Protein AF-A0A812L7T6-F1 (afdb_monomer)

Mean predicted aligned error: 14.16 Å

Foldseek 3Di:
DDDDDDDDDDDDDDDDDPDPDPPDDDVPDDDDDPWFKWWKDAPAADDLPPPPDDDGPDTDIDTPVDDQQQAQDDFPCVPPPDVVVSQADLAVSNPPSHRPLQQADWDDDPNDIDGDCHPSHDPDDHPDDDDDGGHTAFKMKIKDKDFDDAQDKDKDKDQAAAQWKWKDKPRDTFDIDADGHIDITIGGGHRDRMIMIMMMHGRHCDCRRPNDD

pLDDT: mean 72.72, std 19.97, range [28.62, 98.0]

Nearest PDB structures (foldseek):
  6ncw-assembly1_A  TM=7.439E-01  e=4.935E-05  Eisenbergiella tayi
  6ncx-assembly1_A  TM=7.431E-01  e=5.845E-05  Eisenbergiella tayi
  6ncx-assembly1_D  TM=7.439E-01  e=8.677E-05  Eisenbergiella tayi
  6ncx-assembly1_C  TM=6.928E-01  e=1.288E-04  Eisenbergiella tayi
  4mad-assembly2_B  TM=7.340E-01  e=1.051E-02  Niallia circulans

Secondary structure (DSSP, 8-state):
------------S-PPPSS---S---TT-------EEEEEEEEES--TTSSSPPPPS--EEEEES--GGGSPPPP--TTSSSHHHHHT---GGGGGGS-GGGG-SEEEETTEEEE---TT------TT----S-S--SEEEEEEEEE--TT--EEEEES--SSEEEEEETTEEEEEEESSS-EEEEE---S-SEEEEEEEEE---STTTS---

InterPro domains:
  IPR008979 Galactose-binding-like domain superfamily [SSF49785] (20-211)

Solvent-accessible surface area (backbone atoms only — not comparable to full-atom values): 13440 Å² total; per-residue (Å²): 135,90,78,90,82,89,80,89,76,81,90,68,85,83,74,77,80,91,58,77,76,92,63,83,83,51,93,92,67,83,82,78,83,83,64,41,82,27,40,30,32,78,69,38,86,54,65,86,83,50,77,82,67,83,82,68,97,58,72,46,81,43,56,39,89,71,59,77,29,74,49,58,56,83,80,82,37,86,87,41,98,44,59,74,59,46,49,61,25,52,27,76,58,31,52,90,76,25,31,76,74,52,55,31,56,74,44,81,53,97,94,39,86,45,67,45,90,38,98,63,52,68,83,78,63,50,76,84,59,94,80,88,82,68,75,53,61,23,24,31,41,40,35,50,74,44,83,43,67,56,64,44,66,49,72,48,76,41,73,54,47,66,34,20,32,36,37,25,50,77,82,44,80,66,44,79,46,71,40,70,60,60,51,76,37,77,40,74,53,37,82,57,43,64,45,42,40,38,39,40,37,29,58,43,88,39,76,86,36,48,65,83,126

Radius of gyration: 21.66 Å; Cα contacts (8 Å, |Δi|>4): 339; chains: 1; bounding box: 58×39×77 Å

Organism: NCBI:txid1628268

Sequence (213 aa):
MEIWTLYFALWTASAWPTEPLHYPHYHGRQVFILNGSWAFAFLGQQDPAAWPLPEPDAWELVEVPDAFDLRPNDPNCDCWPAREQCERCCDRSLGHRGDPECWGDRRYLDGVWIYEQGQHWQGFEACCRPDPLRLRRGTALYQTEVEAAPNTAAILHFAACTNRCLVRVDGELLADHAGLSPFEVEVLPSVEGRRRILVIADNSFNMTTHPAT

Structure (mmCIF, N/CA/C/O backbone):
data_AF-A0A812L7T6-F1
#
_entry.id   AF-A0A812L7T6-F1
#
loop_
_atom_site.group_PDB
_atom_site.id
_atom_site.type_symbol
_atom_site.label_atom_id
_atom_site.label_alt_id
_atom_site.label_comp_id
_atom_site.label_asym_id
_atom_site.label_entity_id
_atom_site.label_seq_id
_atom_site.pdbx_PDB_ins_code
_atom_site.Cartn_x
_atom_site.Cartn_y
_atom_site.Cartn_z
_atom_site.occupancy
_atom_site.B_iso_or_equiv
_atom_site.auth_seq_id
_atom_site.auth_comp_id
_atom_site.auth_asym_id
_atom_site.auth_atom_id
_atom_site.pdbx_PDB_model_num
ATOM 1 N N . MET A 1 1 ? 12.962 4.054 47.110 1.00 34.44 1 MET A N 1
ATOM 2 C CA . MET A 1 1 ? 14.235 3.323 46.968 1.00 34.44 1 MET A CA 1
ATOM 3 C C . MET A 1 1 ? 14.671 3.549 45.538 1.00 34.44 1 MET A C 1
ATOM 5 O O . MET A 1 1 ? 14.103 2.952 44.636 1.00 34.44 1 MET A O 1
ATOM 9 N N . GLU A 1 2 ? 15.514 4.558 45.342 1.00 37.56 2 GLU A N 1
ATOM 10 C CA . GLU A 1 2 ? 16.019 4.928 44.023 1.00 37.56 2 GLU A CA 1
ATOM 11 C C . GLU A 1 2 ? 17.020 3.882 43.556 1.00 37.56 2 GLU A C 1
ATOM 13 O O . GLU A 1 2 ? 17.948 3.529 44.284 1.00 37.56 2 GLU A O 1
ATOM 18 N N . ILE A 1 3 ? 16.819 3.403 42.337 1.00 30.78 3 ILE A N 1
ATOM 19 C CA . ILE A 1 3 ? 17.806 2.632 41.601 1.00 30.78 3 ILE A CA 1
ATOM 20 C C . ILE A 1 3 ? 17.947 3.350 40.266 1.00 30.78 3 ILE A C 1
ATOM 22 O O . ILE A 1 3 ? 17.047 3.332 39.431 1.00 30.78 3 ILE A O 1
ATOM 26 N N . TRP A 1 4 ? 19.070 4.043 40.115 1.00 28.62 4 TRP A N 1
ATOM 27 C CA . TRP A 1 4 ? 19.510 4.598 38.848 1.00 28.62 4 TRP A CA 1
ATOM 28 C C . TRP A 1 4 ? 20.182 3.481 38.067 1.00 28.62 4 TRP A C 1
ATOM 30 O O . TRP A 1 4 ? 21.100 2.826 38.566 1.00 28.62 4 TRP A O 1
ATOM 40 N N . THR A 1 5 ? 19.739 3.239 36.840 1.00 30.75 5 THR A N 1
ATOM 41 C CA . THR A 1 5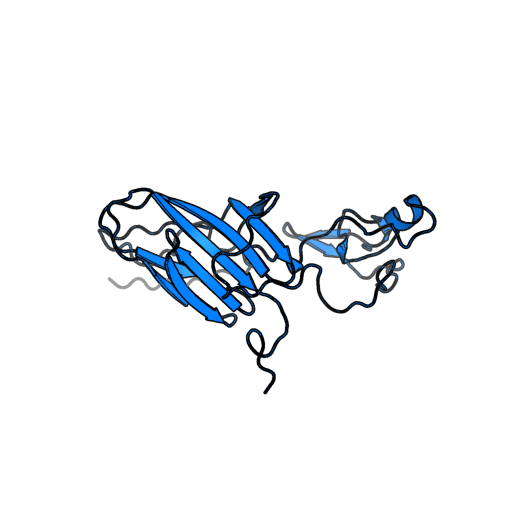 ? 20.462 2.357 35.927 1.00 30.75 5 THR A CA 1
ATOM 42 C C . THR A 1 5 ? 20.346 2.913 34.513 1.00 30.75 5 THR A C 1
ATOM 44 O O . THR A 1 5 ? 19.291 2.874 33.890 1.00 30.75 5 THR A O 1
ATOM 47 N N . LEU A 1 6 ? 21.456 3.491 34.051 1.00 34.97 6 LEU A N 1
ATOM 48 C CA . LEU A 1 6 ? 21.722 3.908 32.678 1.00 34.97 6 LEU A CA 1
ATOM 49 C C . LEU A 1 6 ? 22.288 2.712 31.916 1.00 34.97 6 LEU A C 1
ATOM 51 O O . LEU A 1 6 ? 23.311 2.186 32.344 1.00 34.97 6 LEU A O 1
ATOM 55 N N . TYR A 1 7 ? 21.719 2.368 30.761 1.00 32.72 7 TYR A N 1
ATOM 56 C CA . TYR A 1 7 ? 22.460 1.633 29.737 1.00 32.72 7 TYR A CA 1
ATOM 57 C C . TYR A 1 7 ? 22.122 2.131 28.334 1.00 32.72 7 TYR A C 1
ATOM 59 O O . TYR A 1 7 ? 20.964 2.224 27.935 1.00 32.72 7 TYR A O 1
ATOM 67 N N . PHE A 1 8 ? 23.194 2.448 27.609 1.00 42.50 8 PHE A N 1
ATOM 68 C CA . PHE A 1 8 ? 23.236 2.650 26.170 1.00 42.50 8 PHE A CA 1
ATOM 69 C C . PHE A 1 8 ? 23.191 1.279 25.494 1.00 42.50 8 PHE A C 1
ATOM 71 O O . PHE A 1 8 ? 24.034 0.430 25.784 1.00 42.50 8 PHE A O 1
ATOM 78 N N . ALA A 1 9 ? 22.255 1.079 24.569 1.00 35.12 9 ALA A N 1
ATOM 79 C CA . ALA A 1 9 ? 22.326 -0.003 23.599 1.00 35.12 9 ALA A CA 1
ATOM 80 C C . ALA A 1 9 ? 22.557 0.607 22.218 1.00 35.12 9 ALA A C 1
ATOM 82 O O . ALA A 1 9 ? 21.839 1.500 21.768 1.00 35.12 9 ALA A O 1
ATOM 83 N N . LEU A 1 10 ? 23.651 0.152 21.618 1.00 35.38 10 LEU A N 1
ATOM 84 C CA . LEU A 1 10 ? 24.194 0.573 20.342 1.00 35.38 10 LEU A CA 1
ATOM 85 C C . LEU A 1 10 ? 23.170 0.395 19.222 1.00 35.38 10 LEU A C 1
ATOM 87 O O . LEU A 1 10 ? 22.557 -0.661 19.073 1.00 35.38 10 LEU A O 1
ATOM 91 N N . TRP A 1 11 ? 23.045 1.446 18.418 1.00 36.84 11 TRP A N 1
ATOM 92 C CA . TRP A 1 11 ? 22.361 1.441 17.137 1.00 36.84 11 TRP A CA 1
ATOM 93 C C . TRP A 1 11 ? 23.008 0.399 16.220 1.00 36.84 11 TRP A C 1
ATOM 95 O O . TRP A 1 11 ? 24.096 0.614 15.690 1.00 36.84 11 TRP A O 1
ATOM 105 N N . THR A 1 12 ? 22.328 -0.727 16.033 1.00 38.16 12 THR A N 1
ATOM 106 C CA . THR A 1 12 ? 22.498 -1.580 14.855 1.00 38.16 12 THR A CA 1
ATOM 107 C C . THR A 1 12 ? 21.270 -1.385 13.968 1.00 38.16 12 THR A C 1
ATOM 109 O O . THR A 1 12 ? 20.182 -1.076 14.453 1.00 38.16 12 THR A O 1
ATOM 112 N N . ALA A 1 13 ? 21.489 -1.412 12.657 1.00 39.25 13 ALA A N 1
ATOM 113 C CA . ALA A 1 13 ? 20.570 -0.916 11.643 1.00 39.25 13 ALA A CA 1
ATOM 114 C C . ALA A 1 13 ? 19.166 -1.554 11.708 1.00 39.25 13 ALA A C 1
ATOM 116 O O . ALA A 1 13 ? 19.016 -2.770 11.678 1.00 39.25 13 ALA A O 1
ATOM 117 N N . SER A 1 14 ? 18.162 -0.677 11.790 1.00 43.50 14 SER A N 1
ATOM 118 C CA . SER A 1 14 ? 16.714 -0.852 11.605 1.00 43.50 14 SER A CA 1
ATOM 119 C C . SER A 1 14 ? 16.179 -2.271 11.329 1.00 43.50 14 SER A C 1
ATOM 121 O O . SER A 1 14 ? 15.907 -2.630 10.182 1.00 43.50 14 SER A O 1
ATOM 123 N N . ALA A 1 15 ? 15.875 -3.023 12.385 1.00 46.91 15 ALA A N 1
ATOM 124 C CA . ALA A 1 15 ? 14.731 -3.928 12.355 1.00 46.91 15 ALA A CA 1
ATOM 125 C C . ALA A 1 15 ? 13.503 -3.111 12.784 1.00 46.91 15 ALA A C 1
ATOM 127 O O . ALA A 1 15 ? 13.484 -2.548 13.880 1.00 46.91 15 ALA A O 1
ATOM 128 N N . TRP A 1 16 ? 12.503 -2.975 11.912 1.00 46.69 16 TRP A N 1
ATOM 129 C CA . TRP A 1 16 ? 11.209 -2.419 12.316 1.00 46.69 16 TRP A CA 1
ATOM 130 C C . TRP A 1 16 ? 10.632 -3.267 13.463 1.00 46.69 16 TRP A C 1
ATOM 132 O O . TRP A 1 16 ? 10.859 -4.478 13.476 1.00 46.69 16 TRP A O 1
ATOM 142 N N . PRO A 1 17 ? 9.921 -2.674 14.438 1.00 53.31 17 PRO A N 1
ATOM 143 C CA . PRO A 1 17 ? 9.478 -3.407 15.618 1.00 53.31 17 PRO A CA 1
ATOM 144 C C . PRO A 1 17 ? 8.566 -4.577 15.224 1.00 53.31 17 PRO A C 1
ATOM 146 O O . PRO A 1 17 ? 7.510 -4.386 14.621 1.00 53.31 17 PRO A O 1
ATOM 149 N N . THR A 1 18 ? 8.993 -5.792 15.567 1.00 57.81 18 THR A N 1
ATOM 150 C CA . THR A 1 18 ? 8.204 -7.034 15.475 1.00 57.81 18 THR A CA 1
ATOM 151 C C . THR A 1 18 ? 7.482 -7.355 16.782 1.00 57.81 18 THR A C 1
ATOM 153 O O . THR A 1 18 ? 6.716 -8.311 16.848 1.00 57.81 18 THR A O 1
ATOM 156 N N . GLU A 1 19 ? 7.714 -6.551 17.820 1.00 55.38 19 GLU A N 1
ATOM 157 C CA . GLU A 1 19 ? 7.018 -6.593 19.103 1.00 55.38 19 GLU A CA 1
ATOM 158 C C . GLU A 1 19 ? 6.396 -5.217 19.398 1.00 55.38 19 GLU A C 1
ATOM 160 O O . GLU A 1 19 ? 6.930 -4.196 18.946 1.00 55.38 19 GLU A O 1
ATOM 165 N N . PRO A 1 20 ? 5.258 -5.150 20.115 1.00 57.00 20 PRO A N 1
ATOM 166 C CA . PRO A 1 20 ? 4.661 -3.876 20.494 1.00 57.00 20 PRO A CA 1
ATOM 167 C C . PRO A 1 20 ? 5.672 -3.029 21.277 1.00 57.00 20 PRO A C 1
ATOM 169 O O . PRO A 1 20 ? 6.451 -3.562 22.067 1.00 57.00 20 PRO A O 1
ATOM 172 N N . LEU A 1 21 ? 5.656 -1.704 21.091 1.00 54.53 21 LEU A N 1
ATOM 173 C CA . LEU A 1 21 ? 6.505 -0.793 21.866 1.00 54.53 21 LEU A CA 1
ATOM 174 C C . LEU A 1 21 ? 6.331 -1.065 23.373 1.00 54.53 21 LEU A C 1
ATOM 176 O O . LEU A 1 21 ? 5.207 -1.091 23.865 1.00 54.53 21 LEU A O 1
ATOM 180 N N . HIS A 1 22 ? 7.438 -1.209 24.110 1.00 52.31 22 HIS A N 1
ATOM 181 C CA . HIS A 1 22 ? 7.473 -1.567 25.543 1.00 52.31 22 HIS A CA 1
ATOM 182 C C . HIS A 1 22 ? 6.937 -0.458 26.496 1.00 52.31 22 HIS A C 1
ATOM 184 O O . HIS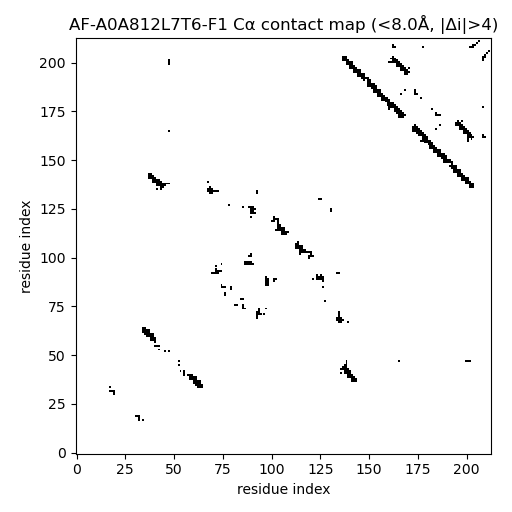 A 1 22 ? 7.250 -0.445 27.686 1.00 52.31 22 HIS A O 1
ATOM 190 N N . TYR A 1 23 ? 6.170 0.514 25.977 1.00 53.81 23 TYR A N 1
ATOM 191 C CA . TYR A 1 23 ? 5.520 1.595 26.737 1.00 53.81 23 TYR A CA 1
ATOM 192 C C . TYR A 1 23 ? 4.296 1.042 27.508 1.00 53.81 23 TYR A C 1
ATOM 194 O O . TYR A 1 23 ? 3.798 -0.028 27.163 1.00 53.81 23 TYR A O 1
ATOM 202 N N . PRO A 1 24 ? 3.821 1.697 28.589 1.00 48.41 24 PRO A N 1
ATOM 203 C CA . PRO A 1 24 ? 3.058 1.044 29.644 1.00 48.41 24 PRO A CA 1
ATOM 204 C C . PRO A 1 24 ? 1.807 0.354 29.101 1.00 48.41 24 PRO A C 1
ATOM 206 O O . PRO A 1 24 ? 0.957 0.970 28.458 1.00 48.41 24 PRO A O 1
ATOM 209 N N . HIS A 1 25 ? 1.687 -0.937 29.409 1.00 50.22 25 HIS A N 1
ATOM 210 C CA . HIS A 1 25 ? 0.475 -1.702 29.174 1.00 50.22 25 HIS A CA 1
ATOM 211 C C . HIS A 1 25 ? -0.661 -1.089 29.999 1.00 50.22 25 HIS A C 1
ATOM 213 O O . HIS A 1 25 ? -0.770 -1.302 31.206 1.00 50.22 25 HIS A O 1
ATOM 219 N N . TYR A 1 26 ? -1.513 -0.300 29.350 1.00 55.75 26 TYR A N 1
ATOM 220 C CA . TYR A 1 26 ? -2.761 0.149 29.948 1.00 55.75 26 TYR A CA 1
ATOM 221 C C . TYR A 1 26 ? -3.711 -1.046 30.001 1.00 55.75 26 TYR A C 1
ATOM 223 O O . TYR A 1 26 ? -4.036 -1.624 28.962 1.00 55.75 26 TYR A O 1
ATOM 231 N N . HIS A 1 27 ? -4.168 -1.422 31.196 1.00 52.69 27 HIS A N 1
ATOM 232 C CA . HIS A 1 27 ? -5.191 -2.455 31.343 1.00 52.69 27 HIS A CA 1
ATOM 233 C C . HIS A 1 27 ? -6.400 -2.118 30.450 1.00 52.69 27 HIS A C 1
ATOM 235 O O . HIS A 1 27 ? -7.051 -1.095 30.646 1.00 52.69 27 HIS A O 1
ATOM 241 N N . GLY A 1 28 ? -6.661 -2.962 29.444 1.00 64.94 28 GLY A N 1
ATOM 242 C CA . GLY A 1 28 ? -7.762 -2.800 28.486 1.00 64.94 28 GLY A CA 1
ATOM 243 C C . GLY A 1 28 ? -7.380 -2.279 27.095 1.00 64.94 28 GLY A C 1
ATOM 244 O O . GLY A 1 28 ? -8.243 -2.264 26.224 1.00 64.94 28 GLY A O 1
ATOM 245 N N . ARG A 1 29 ? -6.120 -1.893 26.843 1.00 69.31 29 ARG A N 1
ATOM 246 C CA . ARG A 1 29 ? -5.643 -1.575 25.484 1.00 69.31 29 ARG A CA 1
ATOM 247 C C . ARG A 1 29 ? -4.872 -2.753 24.902 1.00 69.31 29 ARG A C 1
ATOM 249 O O . ARG A 1 29 ? -3.933 -3.248 25.519 1.00 69.31 29 ARG A O 1
ATOM 256 N N . GLN A 1 30 ? -5.270 -3.181 23.711 1.00 76.44 30 GLN A N 1
ATOM 257 C CA . GLN A 1 30 ? -4.553 -4.178 22.924 1.00 76.44 30 GLN A CA 1
ATOM 258 C C . GLN A 1 30 ? -3.844 -3.472 21.773 1.00 76.44 30 GLN A C 1
ATOM 260 O O . GLN A 1 30 ? -4.425 -2.605 21.123 1.00 76.44 30 GLN A O 1
ATOM 265 N N . VAL A 1 31 ? -2.580 -3.824 21.555 1.00 82.44 31 VAL A N 1
ATOM 266 C CA . VAL A 1 31 ? -1.777 -3.324 20.439 1.00 82.44 31 VAL A CA 1
ATOM 267 C C . VAL A 1 31 ? -1.454 -4.514 19.557 1.00 82.44 31 VAL A C 1
ATOM 269 O O . VAL A 1 31 ? -0.867 -5.488 20.027 1.00 82.44 31 VAL A O 1
ATOM 272 N N . PHE A 1 32 ? -1.840 -4.423 18.290 1.00 85.19 32 PHE A N 1
ATOM 273 C CA . PHE A 1 32 ? -1.546 -5.426 17.277 1.00 85.19 32 PHE A CA 1
ATOM 274 C C . PHE A 1 32 ? -0.545 -4.845 16.291 1.00 85.19 32 PHE A C 1
ATOM 276 O O . PHE A 1 32 ? -0.711 -3.721 15.817 1.00 85.19 32 PHE A O 1
ATOM 283 N N . ILE A 1 33 ? 0.496 -5.612 15.985 1.00 89.44 33 ILE A N 1
ATOM 284 C CA . ILE A 1 33 ? 1.408 -5.264 14.902 1.00 89.44 33 ILE A CA 1
ATOM 285 C C . ILE A 1 33 ? 0.804 -5.796 13.619 1.00 89.44 33 ILE A C 1
ATOM 287 O O . ILE A 1 33 ? 0.564 -6.993 13.497 1.00 89.44 33 ILE A O 1
ATOM 291 N N . LEU A 1 34 ? 0.565 -4.888 12.678 1.00 93.31 34 LEU A N 1
ATOM 292 C CA . LEU A 1 34 ? 0.019 -5.227 11.369 1.00 93.31 34 LEU A CA 1
ATOM 293 C C . LEU A 1 34 ? 1.109 -5.385 10.302 1.00 93.31 34 LEU A C 1
ATOM 295 O O . LEU A 1 34 ? 0.781 -5.542 9.136 1.00 93.31 34 LEU A O 1
ATOM 299 N N . ASN A 1 35 ? 2.393 -5.349 10.673 1.00 91.50 35 ASN A N 1
ATOM 300 C CA . ASN A 1 35 ? 3.486 -5.724 9.772 1.00 91.50 35 ASN A CA 1
ATOM 301 C C . ASN A 1 35 ? 3.384 -7.212 9.400 1.00 91.50 35 ASN A C 1
ATOM 303 O O . ASN A 1 35 ? 2.862 -8.016 10.174 1.00 91.50 35 ASN A O 1
ATOM 307 N N . GLY A 1 36 ? 3.933 -7.574 8.245 1.00 90.06 36 GLY A N 1
ATOM 308 C CA . GLY A 1 36 ? 3.917 -8.936 7.717 1.00 90.06 36 GLY A CA 1
ATOM 309 C C . GLY A 1 36 ? 3.214 -9.017 6.367 1.00 90.06 36 GLY A C 1
ATOM 310 O O . GLY A 1 36 ? 3.198 -8.051 5.606 1.00 90.06 36 GLY A O 1
ATOM 311 N N . SER A 1 37 ? 2.611 -10.163 6.070 1.00 94.44 37 SER A N 1
ATOM 312 C CA . SER A 1 37 ? 2.071 -10.449 4.743 1.00 94.44 37 SER A CA 1
ATOM 313 C C . SER A 1 37 ? 0.767 -9.693 4.443 1.00 94.44 37 SER A C 1
ATOM 315 O O . SER A 1 37 ? -0.243 -9.874 5.122 1.00 94.44 37 SER A O 1
ATOM 317 N N . TRP A 1 38 ? 0.773 -8.864 3.398 1.00 97.44 38 TRP A N 1
ATOM 318 C CA . TRP A 1 38 ? -0.386 -8.134 2.871 1.00 97.44 38 TRP A CA 1
ATOM 319 C C . TRP A 1 38 ? -0.634 -8.517 1.415 1.00 97.44 38 TRP A C 1
ATOM 321 O O . TRP A 1 38 ? 0.300 -8.829 0.675 1.00 97.44 38 TRP A O 1
ATOM 331 N N . ALA A 1 39 ? -1.892 -8.455 0.985 1.00 97.38 39 ALA A N 1
ATOM 332 C CA . ALA A 1 39 ? -2.225 -8.523 -0.430 1.00 97.38 39 ALA A CA 1
ATOM 333 C C . ALA A 1 39 ? -1.869 -7.187 -1.092 1.00 97.38 39 ALA A C 1
ATOM 335 O O . ALA A 1 39 ? -2.175 -6.123 -0.560 1.00 97.38 39 ALA A O 1
ATOM 336 N N . PHE A 1 40 ? -1.242 -7.229 -2.258 1.00 95.06 40 PHE A N 1
ATOM 337 C CA . PHE A 1 40 ? -0.803 -6.056 -2.993 1.00 95.06 40 PHE A CA 1
ATOM 338 C C . PHE A 1 40 ? -1.200 -6.129 -4.463 1.00 95.06 40 PHE A C 1
ATOM 340 O O . PHE A 1 40 ? -1.172 -7.195 -5.074 1.00 95.06 40 PHE A O 1
ATOM 347 N N . ALA A 1 41 ? -1.497 -4.972 -5.045 1.00 93.56 41 ALA A N 1
ATOM 348 C CA . ALA A 1 41 ? -1.666 -4.814 -6.480 1.00 93.56 41 ALA A CA 1
ATOM 349 C C . ALA A 1 41 ? -1.129 -3.461 -6.951 1.00 93.56 41 ALA A C 1
ATOM 351 O O . ALA A 1 41 ? -1.316 -2.443 -6.290 1.00 93.56 41 ALA A O 1
ATOM 352 N N . PHE A 1 42 ? -0.498 -3.428 -8.124 1.00 91.12 42 PHE A N 1
ATOM 353 C CA . PHE A 1 42 ? -0.079 -2.181 -8.761 1.00 91.12 42 PHE A CA 1
ATOM 354 C C . PHE A 1 42 ? -1.026 -1.837 -9.909 1.00 91.12 42 PHE A C 1
ATOM 356 O O . PHE A 1 42 ? -1.143 -2.607 -10.858 1.00 91.12 42 PHE A O 1
ATOM 363 N N . LEU A 1 43 ? -1.671 -0.673 -9.835 1.00 89.38 43 LEU A N 1
ATOM 364 C CA . LEU A 1 43 ? -2.662 -0.229 -10.820 1.00 89.38 43 LEU A CA 1
ATOM 365 C C . LEU A 1 43 ? -2.080 0.694 -11.900 1.00 89.38 43 LEU A C 1
ATOM 367 O O . LEU A 1 43 ? -2.788 1.106 -12.823 1.00 89.38 43 LEU A O 1
ATOM 371 N N . GLY A 1 44 ? -0.801 1.058 -11.789 1.00 85.19 44 GLY A N 1
ATOM 372 C CA . GLY A 1 44 ? -0.193 2.034 -12.684 1.00 85.19 44 GLY A CA 1
ATOM 373 C C . GLY A 1 44 ? -0.761 3.434 -12.464 1.00 85.19 44 GLY A C 1
ATOM 374 O O . GLY A 1 44 ? -0.957 3.877 -11.336 1.00 85.19 44 GLY A O 1
ATOM 375 N N . GLN A 1 45 ? -0.993 4.161 -13.551 1.00 85.81 45 GLN A N 1
ATOM 376 C CA . GLN A 1 45 ? -1.459 5.546 -13.507 1.00 85.81 45 GLN A CA 1
ATOM 377 C C . GLN A 1 45 ? -2.973 5.596 -13.258 1.00 85.81 45 GLN A C 1
ATOM 379 O O . GLN A 1 45 ? -3.759 5.544 -14.199 1.00 85.81 45 GLN A O 1
ATOM 384 N N . GLN A 1 46 ? -3.367 5.690 -11.988 1.00 89.12 46 GLN A N 1
ATOM 385 C CA . GLN A 1 46 ? -4.751 5.910 -11.553 1.00 89.12 46 GLN A CA 1
ATOM 386 C C . GLN A 1 46 ? -4.798 7.085 -10.580 1.00 89.12 46 GLN A C 1
ATOM 388 O O . GLN A 1 46 ? -3.865 7.249 -9.796 1.00 89.12 46 GLN A O 1
ATOM 393 N N . ASP A 1 47 ? -5.885 7.855 -10.585 1.00 89.44 47 ASP A N 1
ATOM 394 C CA . ASP A 1 47 ? -6.143 8.840 -9.531 1.00 89.44 47 ASP A CA 1
ATOM 395 C C . ASP A 1 47 ? -6.587 8.107 -8.253 1.00 89.44 47 ASP A C 1
ATOM 397 O O . ASP A 1 47 ? -7.670 7.518 -8.252 1.00 89.44 47 ASP A O 1
ATOM 401 N N . PRO A 1 48 ? -5.808 8.135 -7.156 1.00 89.75 48 PRO A N 1
ATOM 402 C CA . PRO A 1 48 ? -6.168 7.437 -5.923 1.00 89.75 48 PRO A CA 1
ATOM 403 C C . PRO A 1 48 ? -7.465 7.965 -5.281 1.00 89.75 48 PRO A C 1
ATOM 405 O O . PRO A 1 48 ? -8.075 7.262 -4.474 1.00 89.75 48 PRO A O 1
ATOM 408 N N . ALA A 1 49 ? -7.908 9.180 -5.631 1.00 88.56 49 ALA A N 1
ATOM 409 C CA . ALA A 1 49 ? -9.167 9.752 -5.157 1.00 88.56 49 ALA A CA 1
ATOM 410 C C . ALA A 1 49 ? -10.392 9.294 -5.974 1.00 88.56 49 ALA A C 1
ATOM 412 O O . ALA A 1 49 ? -11.525 9.435 -5.502 1.00 88.56 49 ALA A O 1
ATOM 413 N N . ALA A 1 50 ? -10.193 8.721 -7.165 1.00 90.38 50 ALA A N 1
ATOM 414 C CA . ALA A 1 50 ? -11.268 8.209 -8.006 1.00 90.38 50 ALA A CA 1
ATOM 415 C C . ALA A 1 50 ? -11.777 6.867 -7.454 1.00 90.38 50 ALA A C 1
ATOM 417 O O . ALA A 1 50 ? -11.252 5.802 -7.764 1.00 90.38 50 ALA A O 1
ATOM 418 N N . TRP A 1 51 ? -12.796 6.922 -6.591 1.00 89.62 51 TRP A N 1
ATOM 419 C CA . TRP A 1 51 ? -13.407 5.737 -5.985 1.00 89.62 51 TRP A CA 1
ATOM 420 C C . TRP A 1 51 ? -14.743 5.369 -6.658 1.00 89.62 51 TRP A C 1
ATOM 422 O O . TRP A 1 51 ? -15.591 6.253 -6.815 1.00 89.62 51 TRP A O 1
ATOM 432 N N . PRO A 1 52 ? -14.992 4.084 -6.985 1.00 93.31 52 PRO A N 1
ATOM 433 C CA . PRO A 1 52 ? -14.103 2.933 -6.794 1.00 93.31 52 PRO A CA 1
ATOM 434 C C . PRO A 1 52 ? -12.927 2.922 -7.780 1.00 93.31 52 PRO A C 1
ATOM 436 O O . PRO A 1 52 ? -13.065 3.347 -8.925 1.00 93.31 52 PRO A O 1
ATOM 439 N N . LEU A 1 53 ? -11.786 2.400 -7.325 1.00 92.62 53 LEU A N 1
ATOM 440 C CA . LEU A 1 53 ? -10.649 2.116 -8.201 1.00 92.62 53 LEU A CA 1
ATOM 441 C C . LEU A 1 53 ? -10.915 0.845 -9.031 1.00 92.62 53 LEU A C 1
ATOM 443 O O . LEU A 1 53 ? -11.737 0.020 -8.623 1.00 92.62 53 LEU A O 1
ATOM 447 N N . PRO A 1 54 ? -10.231 0.663 -10.178 1.00 93.06 54 PRO A N 1
ATOM 448 C CA . PRO A 1 54 ? -10.292 -0.584 -10.935 1.00 93.06 54 PRO A CA 1
ATOM 449 C C . PRO A 1 54 ? -9.894 -1.791 -10.076 1.00 93.06 54 PRO A C 1
ATOM 451 O O . PRO A 1 54 ? -8.916 -1.723 -9.329 1.00 93.06 54 PRO A O 1
ATOM 454 N N . GLU A 1 55 ? -10.631 -2.897 -10.207 1.00 93.31 55 GLU A N 1
ATOM 455 C CA . GLU A 1 55 ? -10.272 -4.156 -9.547 1.00 93.31 55 GLU A CA 1
ATOM 456 C C . GLU A 1 55 ? -8.986 -4.715 -10.181 1.00 93.31 55 GLU A C 1
ATOM 458 O O . GLU A 1 55 ? -8.908 -4.793 -11.411 1.00 93.31 55 GLU A O 1
ATOM 463 N N . PRO A 1 56 ? -7.975 -5.101 -9.385 1.00 91.69 56 PRO A N 1
ATOM 464 C CA . PRO A 1 56 ? -6.778 -5.738 -9.914 1.00 91.69 56 PRO A CA 1
ATOM 465 C C . PRO A 1 56 ? -7.066 -7.084 -10.581 1.00 91.69 56 PRO A C 1
ATOM 467 O O . PRO A 1 56 ? -7.791 -7.913 -10.035 1.00 91.69 56 PRO A O 1
ATOM 470 N N . ASP A 1 57 ? -6.385 -7.361 -11.694 1.00 84.81 57 ASP A N 1
ATOM 471 C CA . ASP A 1 57 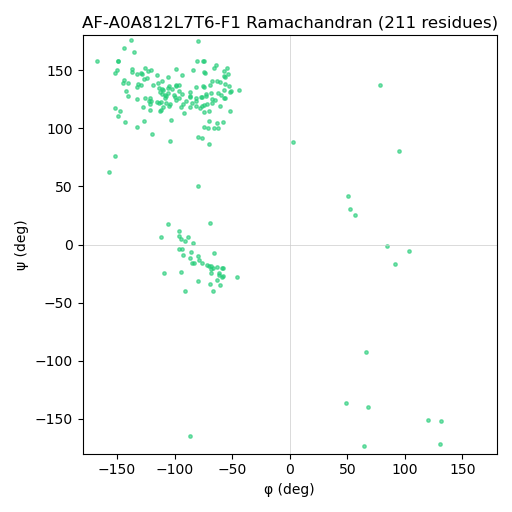? -6.416 -8.687 -12.330 1.00 84.81 57 ASP A CA 1
ATOM 472 C C . ASP A 1 57 ? -5.825 -9.780 -11.423 1.00 84.81 57 ASP A C 1
ATOM 474 O O . ASP A 1 57 ? -6.209 -10.949 -11.495 1.00 84.81 57 ASP A O 1
ATOM 478 N N . ALA A 1 58 ? -4.866 -9.404 -10.572 1.00 85.25 58 ALA A N 1
ATOM 479 C CA . ALA A 1 58 ? -4.223 -10.293 -9.620 1.00 85.25 58 ALA A CA 1
ATOM 480 C C . ALA A 1 58 ? -3.736 -9.532 -8.383 1.00 85.25 58 ALA A C 1
ATOM 482 O O . ALA A 1 58 ? -3.282 -8.389 -8.465 1.00 85.25 58 ALA A O 1
ATOM 483 N N . TRP A 1 59 ? -3.774 -10.229 -7.250 1.00 93.38 59 TRP A N 1
ATOM 484 C CA . TRP A 1 59 ? -3.178 -9.798 -5.993 1.00 93.38 59 TRP A CA 1
ATOM 485 C C . TRP A 1 59 ? -1.928 -10.641 -5.713 1.00 93.38 59 TRP A C 1
ATOM 487 O O . TRP A 1 59 ? -1.988 -11.871 -5.738 1.00 93.38 59 TRP A O 1
ATOM 497 N N . GLU A 1 60 ? -0.800 -9.990 -5.440 1.00 88.94 60 GLU A N 1
ATOM 498 C CA . GLU A 1 60 ? 0.432 -10.630 -4.966 1.00 88.94 60 GLU A CA 1
ATOM 499 C C . GLU A 1 60 ? 0.557 -10.502 -3.445 1.00 88.94 60 GLU A C 1
ATOM 501 O O . GLU A 1 60 ? 0.042 -9.560 -2.852 1.00 88.94 60 GLU A O 1
ATOM 506 N N . LEU A 1 61 ? 1.227 -11.453 -2.793 1.00 90.38 61 LEU A N 1
ATOM 507 C CA . LEU A 1 61 ? 1.488 -11.381 -1.356 1.00 90.38 61 LEU A CA 1
ATOM 508 C C . LEU A 1 61 ? 2.854 -10.738 -1.109 1.00 90.38 61 LEU A C 1
ATOM 510 O O . LEU A 1 61 ? 3.846 -11.151 -1.713 1.00 90.38 61 LEU A O 1
ATOM 514 N N . VAL A 1 62 ? 2.903 -9.729 -0.240 1.00 87.06 62 VAL A N 1
ATOM 515 C CA . VAL A 1 62 ? 4.100 -8.910 0.008 1.00 87.06 62 VAL A CA 1
ATOM 516 C C . VAL A 1 62 ? 4.287 -8.669 1.499 1.00 87.06 62 VAL A C 1
ATOM 518 O O . VAL A 1 62 ? 3.312 -8.621 2.240 1.00 87.06 62 VAL A O 1
ATOM 521 N N . GLU A 1 63 ? 5.527 -8.488 1.942 1.00 89.75 63 GLU A N 1
ATOM 522 C CA . GLU A 1 63 ? 5.840 -8.235 3.352 1.00 89.75 63 GLU A CA 1
ATOM 523 C C . GLU A 1 63 ? 5.886 -6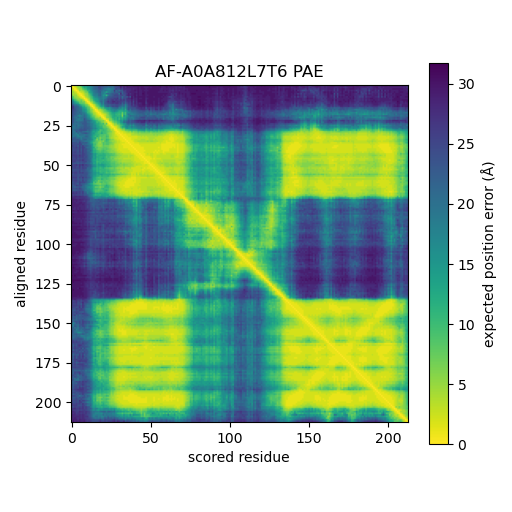.733 3.637 1.00 89.75 63 GLU A C 1
ATOM 525 O O . GLU A 1 63 ? 6.775 -6.044 3.155 1.00 89.75 63 GLU A O 1
ATOM 530 N N . VAL A 1 64 ? 4.950 -6.217 4.431 1.00 92.00 64 VAL A N 1
ATOM 531 C CA . VAL A 1 64 ? 4.925 -4.821 4.890 1.00 92.00 64 VAL A CA 1
ATOM 532 C C . VAL A 1 64 ? 5.776 -4.687 6.164 1.00 92.00 64 VAL A C 1
ATOM 534 O O . VAL A 1 64 ? 5.575 -5.464 7.102 1.00 92.00 64 VAL A O 1
ATOM 537 N N . PRO A 1 65 ? 6.697 -3.703 6.261 1.00 91.62 65 PRO A N 1
ATOM 538 C CA . PRO A 1 65 ? 6.875 -2.555 5.369 1.00 91.62 65 PRO A CA 1
ATOM 539 C C . PRO A 1 65 ? 7.536 -2.911 4.036 1.00 91.62 65 PRO A C 1
ATOM 541 O O . PRO A 1 65 ? 8.546 -3.604 3.988 1.00 91.62 65 PRO A O 1
ATOM 544 N N . ASP A 1 66 ? 6.992 -2.348 2.961 1.00 86.56 66 ASP A N 1
ATOM 545 C CA . ASP A 1 66 ? 7.440 -2.587 1.596 1.00 86.56 66 ASP A CA 1
ATOM 546 C C . ASP A 1 66 ? 7.499 -1.274 0.805 1.00 86.56 66 ASP A C 1
ATOM 548 O O . ASP A 1 66 ? 6.704 -0.360 1.026 1.00 86.56 66 ASP A O 1
ATOM 552 N N . ALA A 1 67 ? 8.441 -1.197 -0.134 1.00 86.25 67 ALA A N 1
ATOM 553 C CA . ALA A 1 67 ? 8.559 -0.097 -1.081 1.00 86.25 67 ALA A CA 1
ATOM 554 C C . ALA A 1 67 ? 8.428 -0.641 -2.510 1.00 86.25 67 ALA A C 1
ATOM 556 O O . ALA A 1 67 ? 9.402 -1.110 -3.108 1.00 86.25 67 ALA A O 1
ATOM 557 N N . PHE A 1 68 ? 7.211 -0.586 -3.059 1.00 84.12 68 PHE A N 1
ATOM 558 C CA . PHE A 1 68 ? 6.877 -1.230 -4.332 1.00 84.12 68 PHE A CA 1
ATOM 559 C C . PHE A 1 68 ? 7.667 -0.708 -5.539 1.00 84.12 68 PHE A C 1
ATOM 561 O O . PHE A 1 68 ? 7.832 -1.425 -6.525 1.00 84.12 68 PHE A O 1
ATOM 568 N N . ASP A 1 69 ? 8.171 0.523 -5.481 1.00 77.75 69 ASP A N 1
ATOM 569 C CA . ASP A 1 69 ? 9.004 1.109 -6.530 1.00 77.75 69 ASP A CA 1
ATOM 570 C C . ASP A 1 69 ? 10.455 0.623 -6.478 1.00 77.75 69 ASP A C 1
ATOM 572 O O . ASP A 1 69 ? 11.206 0.792 -7.438 1.00 77.75 69 ASP A O 1
ATOM 576 N N . LEU A 1 70 ? 10.862 -0.013 -5.381 1.00 73.88 70 LEU A N 1
ATOM 577 C CA . LEU A 1 70 ? 12.192 -0.605 -5.234 1.00 73.88 70 LEU A CA 1
ATOM 578 C C . LEU A 1 70 ? 12.229 -2.072 -5.630 1.00 73.88 70 LEU A C 1
ATOM 580 O O . LEU A 1 70 ? 13.316 -2.650 -5.691 1.00 73.88 70 LEU A O 1
ATOM 584 N N . ARG A 1 71 ? 11.066 -2.680 -5.874 1.00 70.38 71 ARG A N 1
ATOM 585 C CA . ARG A 1 71 ? 10.997 -4.091 -6.225 1.00 70.38 71 ARG A CA 1
ATOM 586 C C . ARG A 1 71 ? 11.587 -4.317 -7.617 1.00 70.38 71 ARG A C 1
ATOM 588 O O . ARG A 1 71 ? 11.297 -3.537 -8.529 1.00 70.38 71 ARG A O 1
ATOM 595 N N . PRO A 1 72 ? 12.385 -5.381 -7.799 1.00 53.84 72 PRO A N 1
ATOM 596 C CA . PRO A 1 72 ? 12.884 -5.730 -9.111 1.00 53.84 72 PRO A CA 1
ATOM 597 C C . PRO A 1 72 ? 11.733 -6.192 -10.008 1.00 53.84 72 PRO A C 1
ATOM 599 O O . PRO A 1 72 ? 10.982 -7.096 -9.644 1.00 53.84 72 PRO A O 1
ATOM 602 N N . ASN A 1 73 ? 11.584 -5.558 -11.171 1.00 55.28 73 ASN A N 1
ATOM 603 C CA . ASN A 1 73 ? 10.696 -6.043 -12.226 1.00 55.28 73 ASN A CA 1
ATOM 604 C C . ASN A 1 73 ? 11.419 -7.152 -13.003 1.00 55.28 73 ASN A C 1
ATOM 606 O O . ASN A 1 73 ? 12.651 -7.195 -13.030 1.00 55.28 73 ASN A O 1
ATOM 610 N N . ASP A 1 74 ? 10.663 -8.010 -13.686 1.00 54.34 74 ASP A N 1
ATOM 611 C CA . ASP A 1 74 ? 11.253 -8.838 -14.735 1.00 54.34 74 ASP A CA 1
ATOM 612 C C . ASP A 1 74 ? 11.848 -7.925 -15.825 1.00 54.34 74 ASP A C 1
ATOM 614 O O . ASP A 1 74 ? 11.260 -6.882 -16.152 1.00 54.34 74 ASP A O 1
ATOM 618 N N . PRO A 1 75 ? 13.025 -8.269 -16.374 1.00 53.59 75 PRO A N 1
ATOM 619 C CA . PRO A 1 75 ? 13.669 -7.438 -17.374 1.00 53.59 75 PRO A CA 1
ATOM 620 C C . PRO A 1 75 ? 12.793 -7.329 -18.620 1.00 53.59 75 PRO A C 1
ATOM 622 O O . PRO A 1 75 ? 12.343 -8.334 -19.173 1.00 53.59 75 PRO A O 1
ATOM 625 N N . ASN A 1 76 ? 12.574 -6.098 -19.091 1.00 57.12 76 ASN A N 1
ATOM 626 C CA . ASN A 1 76 ? 11.986 -5.894 -20.409 1.00 57.12 76 ASN A CA 1
ATOM 627 C C . ASN A 1 76 ? 13.053 -6.205 -21.467 1.00 57.12 76 ASN A C 1
ATOM 629 O O . ASN A 1 76 ? 13.932 -5.382 -21.726 1.00 57.12 76 ASN A O 1
ATOM 633 N N . CYS A 1 77 ? 12.965 -7.392 -22.061 1.00 60.81 77 CYS A N 1
ATOM 634 C CA . CYS A 1 77 ? 13.904 -7.854 -23.076 1.00 60.81 77 CYS A CA 1
ATOM 635 C C . CYS A 1 77 ? 13.495 -7.508 -24.514 1.00 60.81 77 CYS A C 1
ATOM 637 O O . CYS A 1 77 ? 14.217 -7.877 -25.435 1.00 60.81 77 CYS A O 1
ATOM 639 N N . ASP A 1 78 ? 12.390 -6.788 -24.730 1.00 67.12 78 ASP A N 1
ATOM 640 C CA . ASP A 1 78 ? 11.853 -6.505 -26.073 1.00 67.12 78 ASP A CA 1
ATOM 641 C C . ASP A 1 78 ? 12.746 -5.561 -26.896 1.00 67.12 78 ASP A C 1
ATOM 643 O O . ASP A 1 78 ? 12.679 -5.523 -28.121 1.00 67.12 78 ASP A O 1
ATOM 647 N N . CYS A 1 79 ? 13.600 -4.789 -26.225 1.00 64.75 79 CYS A N 1
ATOM 648 C CA . CYS A 1 79 ? 14.584 -3.900 -26.843 1.00 64.75 79 CYS A CA 1
ATOM 649 C C . CYS A 1 79 ? 15.905 -4.600 -27.206 1.00 64.75 79 CYS A C 1
ATOM 651 O O . CYS A 1 79 ? 16.772 -3.977 -27.820 1.00 64.75 79 CYS A O 1
ATOM 653 N N . TRP A 1 80 ? 16.076 -5.869 -26.822 1.00 62.31 80 TRP A N 1
ATOM 654 C CA . TRP A 1 80 ? 17.276 -6.643 -27.113 1.00 62.31 80 TRP A CA 1
ATOM 655 C C . TRP A 1 80 ? 17.053 -7.544 -28.330 1.00 62.31 80 TRP A C 1
ATOM 657 O O . TRP A 1 80 ? 16.029 -8.219 -28.420 1.00 62.31 80 TRP A O 1
ATOM 667 N N . PRO A 1 81 ? 18.026 -7.640 -29.253 1.00 63.16 81 PRO A N 1
ATOM 668 C CA . PRO A 1 81 ? 17.919 -8.531 -30.406 1.00 63.16 81 PRO A CA 1
ATOM 669 C C . PRO A 1 81 ? 17.923 -10.022 -30.019 1.00 63.16 81 PRO A C 1
ATOM 671 O O . PRO A 1 81 ? 17.461 -10.852 -30.798 1.00 63.16 81 PRO A O 1
ATOM 674 N N . ALA A 1 82 ? 18.418 -10.370 -28.824 1.00 70.69 82 ALA A N 1
ATOM 675 C CA . ALA A 1 82 ? 18.327 -11.710 -28.250 1.00 70.69 82 ALA A CA 1
ATOM 676 C C . ALA A 1 82 ? 18.141 -11.647 -26.725 1.00 70.69 82 ALA A C 1
ATOM 678 O O . ALA A 1 82 ? 18.817 -10.881 -26.037 1.00 70.69 82 ALA A O 1
ATOM 679 N N . ARG A 1 83 ? 17.266 -12.503 -26.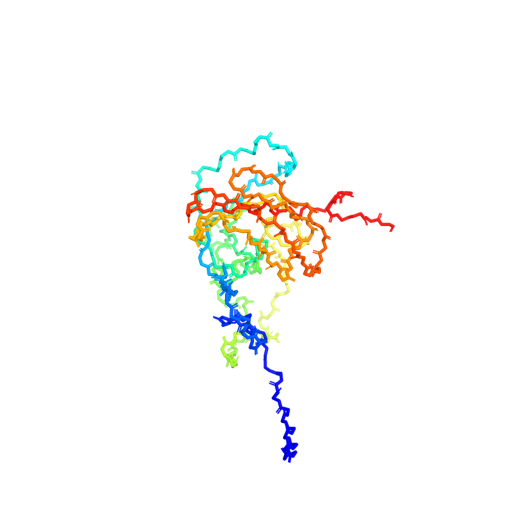181 1.00 68.75 83 ARG A N 1
ATOM 680 C CA . ARG A 1 83 ? 16.938 -12.555 -24.744 1.00 68.75 83 ARG A CA 1
ATOM 681 C C . ARG A 1 83 ? 18.149 -12.863 -23.854 1.00 68.75 83 ARG A C 1
ATOM 683 O O . ARG A 1 83 ? 18.284 -12.292 -22.782 1.00 68.75 83 ARG A O 1
ATOM 690 N N . GLU A 1 84 ? 19.070 -13.690 -24.326 1.00 72.31 84 GLU A N 1
ATOM 691 C CA . GLU A 1 84 ? 20.303 -14.041 -23.604 1.00 72.31 84 GLU A CA 1
ATOM 692 C C . GLU A 1 84 ? 21.205 -12.820 -23.345 1.00 72.31 84 GLU A C 1
ATOM 694 O O . GLU A 1 84 ? 21.978 -12.808 -22.392 1.00 72.31 84 GLU A O 1
ATOM 699 N N . GLN A 1 85 ? 21.111 -11.778 -24.180 1.00 66.94 85 GLN A N 1
ATOM 700 C CA . GLN A 1 85 ? 21.855 -10.526 -23.998 1.00 66.94 85 GLN A CA 1
ATOM 701 C C . GLN A 1 85 ? 21.191 -9.622 -22.950 1.00 66.94 85 GLN A C 1
ATOM 703 O O . GLN A 1 85 ? 21.878 -8.928 -22.210 1.00 66.94 85 GLN A O 1
ATOM 708 N N . CYS A 1 86 ? 19.863 -9.693 -22.841 1.00 66.62 86 CYS A N 1
ATOM 709 C CA . CYS A 1 86 ? 19.085 -9.029 -21.799 1.00 66.62 86 CYS A CA 1
ATOM 710 C C . CYS A 1 86 ? 19.379 -9.611 -20.404 1.00 66.62 86 CYS A C 1
ATOM 712 O O . CYS A 1 86 ? 19.519 -8.867 -19.438 1.00 66.62 86 CYS A O 1
ATOM 714 N N . GLU A 1 87 ? 19.529 -10.936 -20.304 1.00 63.22 87 GLU A N 1
ATOM 715 C CA . GLU A 1 87 ? 19.855 -11.637 -19.050 1.00 63.22 87 GLU A CA 1
ATOM 716 C C . GLU A 1 87 ? 21.280 -11.344 -18.553 1.00 63.22 87 GLU A C 1
ATOM 718 O O . GLU A 1 87 ? 21.540 -11.414 -17.355 1.00 63.22 87 GLU A O 1
ATOM 723 N N . ARG A 1 88 ? 22.186 -10.964 -19.464 1.00 64.31 88 ARG A N 1
ATOM 724 C CA . ARG A 1 88 ? 23.578 -10.582 -19.167 1.00 64.31 88 ARG A CA 1
ATOM 725 C C . ARG A 1 88 ? 23.769 -9.103 -18.854 1.00 64.31 88 ARG A C 1
ATOM 727 O O . ARG A 1 88 ? 24.892 -8.609 -18.782 1.00 64.31 88 ARG A O 1
ATOM 734 N N . CYS A 1 89 ? 22.678 -8.359 -18.755 1.00 66.56 89 CYS A N 1
ATOM 735 C CA . CYS A 1 89 ? 22.777 -6.925 -18.670 1.00 66.56 89 CYS A CA 1
ATOM 736 C C . CYS A 1 89 ? 22.724 -6.405 -17.222 1.00 66.56 89 CYS A C 1
ATOM 738 O O . CYS A 1 89 ? 21.916 -6.839 -16.399 1.00 66.56 89 CYS A O 1
ATOM 740 N N . CYS A 1 90 ? 23.603 -5.444 -16.925 1.00 59.62 90 CYS A N 1
ATOM 741 C CA . CYS A 1 90 ? 23.841 -4.869 -15.601 1.00 59.62 90 CYS A CA 1
ATOM 742 C C . CYS A 1 90 ? 22.806 -3.814 -15.180 1.00 59.62 90 CYS A C 1
ATOM 744 O O . CYS A 1 90 ? 23.165 -2.715 -14.753 1.00 59.62 90 CYS A O 1
ATOM 746 N N . ASP A 1 91 ? 21.512 -4.122 -15.284 1.00 60.72 91 ASP A N 1
ATOM 747 C CA . ASP A 1 91 ? 20.465 -3.228 -14.786 1.00 60.72 91 ASP A CA 1
ATOM 748 C C . ASP A 1 91 ? 20.281 -3.405 -13.274 1.00 60.72 91 ASP A C 1
ATOM 750 O O . ASP A 1 91 ? 19.885 -4.464 -12.777 1.00 60.72 91 ASP A O 1
ATOM 754 N N . ARG A 1 92 ? 20.516 -2.316 -12.529 1.00 54.00 92 ARG A N 1
ATOM 755 C CA . ARG A 1 92 ? 20.368 -2.288 -11.070 1.00 54.00 92 ARG A CA 1
ATOM 756 C C . ARG A 1 92 ? 18.955 -2.669 -10.616 1.00 54.00 92 ARG A C 1
ATOM 758 O O . ARG A 1 92 ? 18.742 -3.143 -9.503 1.00 54.00 92 ARG A O 1
ATOM 765 N N . SER A 1 93 ? 17.981 -2.421 -11.475 1.00 53.03 93 SER A N 1
ATOM 766 C CA . SER A 1 93 ? 16.576 -2.696 -11.257 1.00 53.03 93 SER A CA 1
ATOM 767 C C . SER A 1 93 ? 16.258 -4.195 -11.259 1.00 53.03 93 SER A C 1
ATOM 769 O O . SER A 1 93 ? 15.263 -4.597 -10.676 1.00 53.03 93 SER A O 1
ATOM 771 N N . LEU A 1 94 ? 17.131 -5.040 -11.812 1.00 53.97 94 LEU A N 1
ATOM 772 C CA . LEU A 1 94 ? 16.976 -6.498 -11.790 1.00 53.97 94 LEU A CA 1
ATOM 773 C C . LEU A 1 94 ? 17.511 -7.129 -10.504 1.00 53.97 94 LEU A C 1
ATOM 775 O O . LEU A 1 94 ? 17.188 -8.278 -10.193 1.00 53.97 94 LEU A O 1
ATOM 779 N N . GLY A 1 95 ? 18.316 -6.393 -9.732 1.00 58.09 95 GLY A N 1
ATOM 780 C CA . GLY A 1 95 ? 18.989 -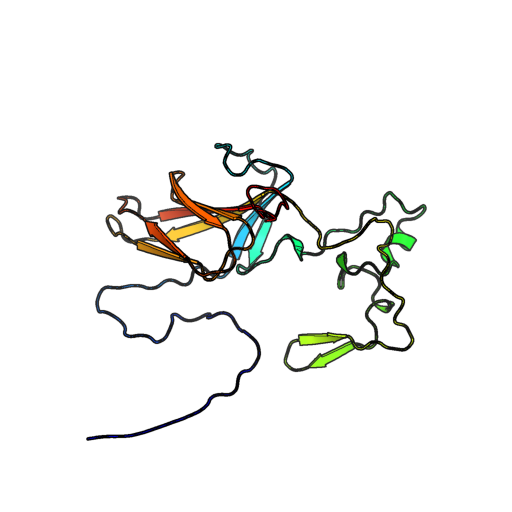6.935 -8.554 1.00 58.09 95 GLY A CA 1
ATOM 781 C C . GLY A 1 95 ? 19.699 -8.258 -8.874 1.00 58.09 95 GLY A C 1
ATOM 782 O O . GLY A 1 95 ? 20.281 -8.441 -9.941 1.00 58.09 95 GLY A O 1
ATOM 783 N N . HIS A 1 96 ? 19.561 -9.233 -7.977 1.00 53.75 96 HIS A N 1
ATOM 784 C CA . HIS A 1 96 ? 20.110 -10.585 -8.140 1.00 53.75 96 HIS A CA 1
ATOM 785 C C . HIS A 1 96 ? 19.502 -11.421 -9.278 1.00 53.75 96 HIS A C 1
ATOM 787 O O . HIS A 1 96 ? 19.971 -12.534 -9.503 1.00 53.75 96 HIS A O 1
ATOM 793 N N . ARG A 1 97 ? 18.438 -10.948 -9.943 1.00 52.03 97 ARG A N 1
ATOM 794 C CA . ARG A 1 97 ? 17.832 -11.642 -11.091 1.00 52.03 97 ARG A CA 1
ATOM 795 C C . ARG A 1 97 ? 18.498 -11.281 -12.426 1.00 52.03 97 ARG A C 1
ATOM 797 O O . ARG A 1 97 ? 18.195 -11.933 -13.418 1.00 52.03 97 ARG A O 1
ATOM 804 N N . GLY A 1 98 ? 19.353 -10.253 -12.455 1.00 60.56 98 GLY A N 1
ATOM 805 C CA . GLY A 1 98 ? 20.211 -9.928 -13.602 1.00 60.56 98 GLY A CA 1
ATOM 806 C C . GLY A 1 98 ? 21.532 -10.701 -13.575 1.00 60.56 98 GLY A C 1
ATOM 807 O O . GLY A 1 98 ? 21.685 -11.658 -12.814 1.00 60.56 98 GLY A O 1
ATOM 808 N N . ASP A 1 99 ? 22.506 -10.266 -14.370 1.00 65.12 99 ASP A N 1
ATOM 809 C CA . ASP A 1 99 ? 23.811 -10.927 -14.443 1.00 65.12 99 ASP A CA 1
ATOM 810 C C . ASP A 1 99 ? 24.576 -10.828 -13.100 1.00 65.12 99 ASP A C 1
ATOM 812 O O . ASP A 1 99 ? 24.793 -9.720 -12.589 1.00 65.12 99 ASP A O 1
ATOM 816 N N . PRO A 1 100 ? 24.993 -11.960 -12.499 1.00 66.12 100 PRO A N 1
ATOM 817 C CA . PRO A 1 100 ? 25.760 -11.976 -11.256 1.00 66.12 100 PRO A CA 1
ATOM 818 C C . PRO A 1 100 ? 27.092 -11.217 -11.323 1.00 66.12 100 PRO A C 1
ATOM 820 O O . PRO A 1 100 ? 27.547 -10.722 -10.292 1.00 66.12 100 PRO A O 1
ATOM 823 N N . GLU A 1 101 ? 27.710 -11.108 -12.502 1.00 66.81 101 GLU A N 1
ATOM 824 C CA . GLU A 1 101 ? 29.008 -10.447 -12.696 1.00 66.81 101 GLU A CA 1
ATOM 825 C C . GLU A 1 101 ? 28.919 -8.915 -12.557 1.00 66.81 101 GLU A C 1
ATOM 827 O O . GLU A 1 101 ? 29.921 -8.250 -12.290 1.00 66.81 101 GLU A O 1
ATOM 832 N N . CYS A 1 102 ? 27.715 -8.342 -12.647 1.00 61.78 102 CYS A N 1
ATOM 833 C CA . CYS A 1 102 ? 27.475 -6.898 -12.575 1.00 61.78 102 CYS A CA 1
ATOM 834 C C . CYS A 1 102 ? 27.555 -6.299 -11.166 1.00 61.78 102 CYS A C 1
ATOM 836 O O . CYS A 1 102 ? 27.628 -5.079 -11.008 1.00 61.78 102 CYS A O 1
ATOM 838 N N . TRP A 1 103 ? 27.504 -7.131 -10.127 1.00 59.81 103 TRP A N 1
ATOM 839 C CA . TRP A 1 103 ? 27.304 -6.675 -8.750 1.00 59.81 103 TRP A CA 1
ATOM 840 C C . TRP A 1 103 ? 28.601 -6.515 -7.948 1.00 59.81 103 TRP A C 1
ATOM 842 O O . TRP A 1 103 ? 28.547 -6.279 -6.745 1.00 59.81 103 TRP A O 1
ATOM 852 N N . GLY A 1 104 ? 29.763 -6.556 -8.607 1.00 58.66 104 GLY A N 1
ATOM 853 C CA . GLY A 1 104 ? 31.067 -6.381 -7.964 1.00 58.66 104 GLY A CA 1
ATOM 854 C C . GLY A 1 104 ? 31.401 -7.484 -6.954 1.00 58.66 104 GLY A C 1
ATOM 855 O O . GLY A 1 104 ? 30.687 -8.481 -6.819 1.00 58.66 104 GLY A O 1
ATOM 856 N N . ASP A 1 105 ? 32.508 -7.307 -6.232 1.00 58.78 105 ASP A N 1
ATOM 857 C CA . ASP A 1 105 ? 32.905 -8.246 -5.188 1.00 58.78 105 ASP A CA 1
ATOM 858 C C . ASP A 1 105 ? 31.902 -8.184 -4.033 1.00 58.78 105 ASP A C 1
ATOM 860 O O . ASP A 1 105 ? 31.638 -7.136 -3.432 1.00 58.78 105 ASP A O 1
ATOM 864 N N . ARG A 1 106 ? 31.300 -9.336 -3.746 1.00 62.94 106 ARG A N 1
ATOM 865 C CA . ARG A 1 106 ? 30.220 -9.454 -2.777 1.00 62.94 106 ARG A CA 1
ATOM 866 C C . ARG A 1 106 ? 30.790 -9.811 -1.412 1.00 62.94 106 ARG A C 1
ATOM 868 O O . ARG A 1 106 ? 31.354 -10.892 -1.245 1.00 62.94 106 ARG A O 1
ATOM 875 N N . ARG A 1 107 ? 30.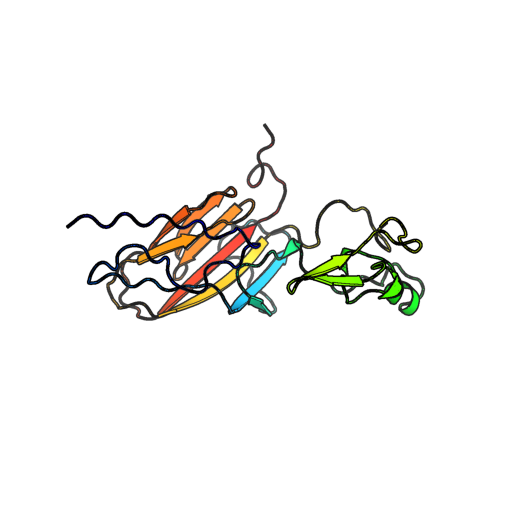549 -8.965 -0.408 1.00 63.38 107 ARG A N 1
ATOM 876 C CA . ARG A 1 107 ? 30.795 -9.318 0.997 1.00 63.38 107 ARG A CA 1
ATOM 877 C C . ARG A 1 107 ? 29.480 -9.393 1.764 1.00 63.38 107 ARG A C 1
ATOM 879 O O . ARG A 1 107 ? 28.609 -8.536 1.625 1.00 63.38 107 ARG A O 1
ATOM 886 N N . TYR A 1 108 ? 29.328 -10.446 2.557 1.00 56.97 108 TYR A N 1
ATOM 887 C CA . TYR A 1 108 ? 28.211 -10.586 3.483 1.00 56.97 108 TYR A CA 1
ATOM 888 C C . TYR A 1 108 ? 28.665 -10.078 4.844 1.00 56.97 108 TYR A C 1
ATOM 890 O O . TYR A 1 108 ? 29.617 -10.620 5.408 1.00 56.97 108 TYR A O 1
ATOM 898 N N . LEU A 1 109 ? 28.020 -9.031 5.347 1.00 52.31 109 LEU A N 1
ATOM 899 C CA . LEU A 1 109 ? 28.330 -8.469 6.656 1.00 52.31 109 LEU A CA 1
ATOM 900 C C . LEU A 1 109 ? 27.022 -8.268 7.416 1.00 52.31 109 LEU A C 1
ATOM 902 O O . LEU A 1 109 ? 26.105 -7.632 6.903 1.00 52.31 109 LEU A O 1
ATOM 906 N N . ASP A 1 110 ? 26.932 -8.838 8.615 1.00 67.06 110 ASP A N 1
ATOM 907 C CA . ASP A 1 110 ? 25.812 -8.640 9.544 1.00 67.06 110 ASP A CA 1
ATOM 908 C C . ASP A 1 110 ? 24.415 -8.858 8.934 1.00 67.06 110 ASP A C 1
ATOM 910 O O . ASP A 1 110 ? 23.475 -8.113 9.191 1.00 67.06 110 ASP A O 1
ATOM 914 N N . GLY A 1 111 ? 24.264 -9.895 8.104 1.00 49.25 111 GLY A N 1
ATOM 915 C CA . GLY A 1 111 ? 22.972 -10.235 7.495 1.00 49.25 111 GLY A CA 1
ATOM 916 C C . GLY A 1 111 ? 22.638 -9.458 6.218 1.00 49.25 111 GLY A C 1
ATOM 917 O O . GLY A 1 111 ? 21.597 -9.698 5.611 1.00 49.25 111 GLY A O 1
ATOM 918 N N . VAL A 1 112 ? 23.514 -8.544 5.793 1.00 43.28 112 VAL A N 1
ATOM 919 C CA . VAL A 1 112 ? 23.301 -7.659 4.646 1.00 43.28 112 VAL A CA 1
ATOM 920 C C . VAL A 1 112 ? 24.370 -7.909 3.583 1.00 43.28 112 VAL A C 1
ATOM 922 O O . VAL A 1 112 ? 25.563 -8.045 3.870 1.00 43.28 112 VAL A O 1
ATOM 925 N N . TRP A 1 113 ? 23.947 -7.955 2.321 1.00 53.34 113 TRP A N 1
ATOM 926 C CA . TRP A 1 113 ? 24.865 -7.956 1.186 1.00 53.34 113 TRP A CA 1
ATOM 927 C C . TRP A 1 113 ? 25.411 -6.547 0.959 1.00 53.34 113 TRP A C 1
ATOM 929 O O . TRP A 1 113 ? 24.652 -5.619 0.681 1.00 53.34 113 TRP A O 1
ATOM 939 N N . ILE A 1 114 ? 26.731 -6.392 1.070 1.00 57.44 114 ILE A N 1
ATOM 940 C CA . ILE A 1 114 ? 27.439 -5.154 0.750 1.00 57.44 114 ILE A CA 1
ATOM 941 C C . ILE A 1 114 ? 28.178 -5.360 -0.572 1.00 57.44 114 ILE A C 1
ATOM 943 O O . ILE A 1 114 ? 28.903 -6.343 -0.743 1.00 57.44 114 ILE A O 1
ATOM 947 N N . TYR A 1 115 ? 27.997 -4.409 -1.482 1.00 59.44 115 TYR A N 1
ATOM 948 C CA . TYR A 1 115 ? 28.636 -4.389 -2.793 1.00 59.44 115 TYR A CA 1
ATOM 949 C C . TYR A 1 115 ? 29.749 -3.349 -2.779 1.00 59.44 115 TYR A C 1
ATOM 951 O O . TYR A 1 115 ? 29.492 -2.168 -2.525 1.00 59.44 115 TYR A O 1
ATOM 959 N N . GLU A 1 116 ? 30.982 -3.784 -3.012 1.00 58.34 116 GLU A N 1
ATOM 960 C CA . GLU A 1 116 ? 32.121 -2.882 -3.164 1.00 58.34 116 GLU A CA 1
ATOM 961 C C . GLU A 1 116 ? 32.336 -2.557 -4.649 1.00 58.34 116 GLU A C 1
ATOM 963 O O . GLU A 1 116 ? 32.101 -3.388 -5.529 1.00 58.34 116 GLU A O 1
ATOM 968 N N . GLN A 1 117 ? 32.772 -1.329 -4.945 1.00 53.72 117 GLN A N 1
ATOM 969 C CA . GLN A 1 117 ? 33.162 -0.940 -6.303 1.00 53.72 117 GLN A CA 1
ATOM 970 C C . GLN A 1 117 ? 34.472 -1.656 -6.674 1.00 53.72 117 GLN A C 1
ATOM 972 O O . GLN A 1 117 ? 35.561 -1.137 -6.439 1.00 53.72 117 GLN A O 1
ATOM 977 N N . GLY A 1 118 ? 34.364 -2.879 -7.196 1.00 56.59 118 GLY A N 1
ATOM 978 C CA . GLY A 1 118 ? 35.496 -3.669 -7.688 1.00 56.59 118 GLY A CA 1
ATOM 979 C C . GLY A 1 118 ? 35.955 -3.256 -9.093 1.00 56.59 118 GLY A C 1
ATOM 980 O O . GLY A 1 118 ? 35.311 -2.455 -9.766 1.00 56.59 118 GLY A O 1
ATOM 981 N N . GLN A 1 119 ? 37.051 -3.854 -9.579 1.00 49.50 119 GLN A N 1
ATOM 982 C CA . GLN A 1 119 ? 37.600 -3.603 -10.929 1.00 49.50 119 GLN A CA 1
ATOM 983 C C . GLN A 1 119 ? 36.615 -3.894 -12.078 1.00 49.50 119 GLN A C 1
ATOM 985 O O . GLN A 1 119 ? 36.796 -3.377 -13.177 1.00 49.50 119 GLN A O 1
ATOM 990 N N . HIS A 1 120 ? 35.583 -4.701 -11.824 1.00 49.09 120 HIS A N 1
ATOM 991 C CA . HIS A 1 120 ? 34.538 -5.068 -12.784 1.00 49.09 120 HIS A CA 1
ATOM 992 C C . HIS A 1 120 ? 33.288 -4.181 -12.693 1.00 49.09 120 HIS A C 1
ATOM 994 O O . HIS A 1 120 ? 32.305 -4.435 -13.385 1.00 49.09 120 HIS A O 1
ATOM 1000 N N . TRP A 1 121 ? 33.306 -3.141 -11.854 1.00 44.38 121 TRP A N 1
ATOM 1001 C CA . TRP A 1 121 ? 32.202 -2.196 -11.735 1.00 44.38 121 TRP A CA 1
ATOM 1002 C C . TRP A 1 121 ? 32.049 -1.411 -13.045 1.00 44.38 121 TRP A C 1
ATOM 1004 O O . TRP A 1 121 ? 32.801 -0.476 -13.319 1.00 44.38 121 TRP A O 1
ATOM 1014 N N . GLN A 1 122 ? 31.089 -1.807 -13.881 1.00 49.88 122 GLN A N 1
ATOM 1015 C CA . GLN A 1 122 ? 30.682 -1.026 -15.044 1.00 49.88 122 GLN A CA 1
ATOM 1016 C C . GLN A 1 122 ? 29.558 -0.084 -14.609 1.00 49.88 122 GLN A C 1
ATOM 1018 O O . GLN A 1 122 ? 28.563 -0.518 -14.032 1.00 49.88 122 GLN A O 1
ATOM 1023 N N . GLY A 1 123 ? 29.756 1.218 -14.827 1.00 45.06 123 GLY A N 1
ATOM 1024 C CA . GLY A 1 123 ? 28.780 2.251 -14.490 1.00 45.06 123 GLY A CA 1
ATOM 1025 C C . GLY A 1 123 ? 27.402 1.919 -15.062 1.00 45.06 123 GLY A C 1
ATOM 1026 O O . GLY A 1 123 ? 27.273 1.536 -16.221 1.00 45.06 123 GLY A O 1
ATOM 1027 N N . PHE A 1 124 ? 26.387 2.030 -14.209 1.00 49.25 124 PHE A N 1
ATOM 1028 C CA . PHE A 1 124 ? 25.021 1.605 -14.488 1.00 49.25 124 PHE A CA 1
ATOM 1029 C C . PHE A 1 124 ? 24.352 2.523 -15.513 1.00 49.25 124 PHE A C 1
ATOM 1031 O O . PHE A 1 124 ? 23.840 3.583 -15.159 1.00 49.25 124 PHE A O 1
ATOM 1038 N N . GLU A 1 125 ? 24.293 2.088 -16.764 1.00 49.03 125 GLU A N 1
ATOM 1039 C CA . GLU A 1 125 ? 23.293 2.571 -17.706 1.00 49.03 125 GLU A CA 1
ATOM 1040 C C . GLU A 1 125 ? 22.329 1.422 -17.958 1.00 49.03 125 GLU A C 1
ATOM 1042 O O . GLU A 1 125 ? 22.719 0.328 -18.367 1.00 49.03 125 GLU A O 1
ATOM 1047 N N . ALA A 1 126 ? 21.068 1.650 -17.593 1.00 55.25 126 ALA A N 1
ATOM 1048 C CA . ALA A 1 126 ? 19.990 0.699 -17.766 1.00 55.25 126 ALA A CA 1
ATOM 1049 C C . ALA A 1 126 ? 20.066 0.063 -19.156 1.00 55.25 126 ALA A C 1
ATOM 1051 O O . ALA A 1 126 ? 20.169 0.764 -20.163 1.00 55.25 126 ALA A O 1
ATOM 1052 N N . CYS A 1 127 ? 19.937 -1.260 -19.184 1.00 56.41 127 CYS A N 1
ATOM 1053 C CA . CYS A 1 127 ? 20.095 -2.117 -20.356 1.00 56.41 127 CYS A CA 1
ATOM 1054 C C . CYS A 1 127 ? 19.386 -1.617 -21.611 1.00 56.41 127 CYS A C 1
ATOM 1056 O O . CYS A 1 127 ? 19.847 -1.879 -22.715 1.00 56.41 127 CYS A O 1
ATOM 1058 N N . CYS A 1 128 ? 18.297 -0.866 -21.424 1.00 55.50 128 CYS A N 1
ATOM 1059 C CA . CYS A 1 128 ? 17.633 -0.103 -22.469 1.00 55.50 128 CYS A CA 1
ATOM 1060 C C . CYS A 1 128 ? 16.786 1.069 -21.909 1.00 55.50 128 CYS A C 1
ATOM 1062 O O . CYS A 1 128 ? 15.567 1.001 -22.066 1.00 55.50 128 CYS A O 1
ATOM 1064 N N . ARG A 1 129 ? 17.278 2.117 -21.210 1.00 54.03 129 ARG A N 1
ATOM 1065 C CA . ARG A 1 129 ? 16.331 3.178 -20.733 1.00 54.03 129 ARG A CA 1
ATOM 1066 C C . ARG A 1 129 ? 16.843 4.621 -20.610 1.00 54.03 129 ARG A C 1
ATOM 1068 O O . ARG A 1 129 ? 18.022 4.822 -20.345 1.00 54.03 129 ARG A O 1
ATOM 1075 N N . PRO A 1 130 ? 15.923 5.620 -20.639 1.00 44.44 130 PRO A N 1
ATOM 1076 C CA . PRO A 1 130 ? 16.010 6.778 -19.752 1.00 44.44 130 PRO A CA 1
ATOM 1077 C C . PRO A 1 130 ? 15.699 6.348 -18.301 1.00 44.44 130 PRO A C 1
ATOM 1079 O O . PRO A 1 130 ? 14.586 5.920 -17.996 1.00 44.44 130 PRO A O 1
ATOM 1082 N N . ASP A 1 131 ? 16.687 6.445 -17.413 1.00 48.34 131 ASP A N 1
ATOM 1083 C CA . ASP A 1 131 ? 16.538 6.364 -15.949 1.00 48.34 131 ASP A CA 1
ATOM 1084 C C . ASP A 1 131 ? 16.528 7.802 -15.407 1.00 48.34 131 ASP A C 1
ATOM 1086 O O . ASP A 1 131 ? 17.301 8.636 -15.890 1.00 48.34 131 ASP A O 1
ATOM 1090 N N . PRO A 1 132 ? 15.638 8.152 -14.465 1.00 42.56 132 PRO A N 1
ATOM 1091 C CA . PRO A 1 132 ? 16.154 8.241 -13.103 1.00 42.56 132 PRO A CA 1
ATOM 1092 C C . PRO A 1 132 ? 15.071 7.954 -12.048 1.00 42.56 132 PRO A C 1
ATOM 1094 O O . PRO A 1 132 ? 14.160 8.754 -11.848 1.00 42.56 132 PRO A O 1
ATOM 1097 N N . LEU A 1 133 ? 15.261 6.890 -11.264 1.00 41.78 133 LEU A N 1
ATOM 1098 C CA . LEU A 1 133 ? 14.617 6.595 -9.969 1.00 41.78 133 LEU A CA 1
ATOM 1099 C C . LEU A 1 133 ? 13.369 5.684 -10.016 1.00 41.78 133 LEU A C 1
ATOM 1101 O O . LEU A 1 133 ? 12.271 6.146 -9.738 1.00 41.78 133 LEU A O 1
ATOM 1105 N N . ARG A 1 134 ? 13.574 4.361 -10.103 1.00 47.41 134 ARG A N 1
ATOM 1106 C CA . ARG A 1 134 ? 12.760 3.319 -9.411 1.00 47.41 134 ARG A CA 1
ATOM 1107 C C . ARG A 1 134 ? 11.376 2.955 -10.021 1.00 47.41 134 ARG A C 1
ATOM 1109 O O . ARG A 1 134 ? 10.606 3.783 -10.488 1.00 47.41 134 ARG A O 1
ATOM 1116 N N . LEU A 1 135 ? 11.111 1.646 -10.046 1.00 61.34 135 LEU A N 1
ATOM 1117 C CA . LEU A 1 135 ? 10.499 0.817 -11.097 1.00 61.34 135 LEU A CA 1
ATOM 1118 C C . LEU A 1 135 ? 8.965 0.748 -11.196 1.00 61.34 135 LEU A C 1
ATOM 1120 O O . LEU A 1 135 ? 8.462 0.052 -12.079 1.00 61.34 135 LEU A O 1
ATOM 1124 N N . ARG A 1 136 ? 8.194 1.444 -10.369 1.00 69.75 136 ARG A N 1
ATOM 1125 C CA . ARG A 1 136 ? 6.731 1.531 -10.513 1.00 69.75 136 ARG A CA 1
ATOM 1126 C C . ARG A 1 136 ? 6.305 2.910 -10.026 1.00 69.75 136 ARG A C 1
ATOM 1128 O O . ARG A 1 136 ? 6.503 3.227 -8.857 1.00 69.75 136 ARG A O 1
ATOM 1135 N N . ARG A 1 137 ? 5.783 3.746 -10.932 1.00 80.06 137 ARG A N 1
ATOM 1136 C CA . ARG A 1 137 ? 5.229 5.072 -10.617 1.00 80.06 137 ARG A CA 1
ATOM 1137 C C . ARG A 1 137 ? 3.723 5.064 -10.817 1.00 80.06 137 ARG A C 1
ATOM 1139 O O . ARG A 1 137 ? 3.262 4.644 -11.880 1.00 80.06 137 ARG A O 1
ATOM 1146 N N . GLY A 1 138 ? 2.984 5.533 -9.822 1.00 85.88 138 GLY A N 1
ATOM 1147 C CA . GLY A 1 138 ? 1.529 5.558 -9.829 1.00 85.88 138 GLY A CA 1
ATOM 1148 C C . GLY A 1 138 ? 0.938 4.987 -8.549 1.00 85.88 138 GLY A C 1
ATOM 1149 O O . GLY A 1 138 ? 1.568 5.002 -7.491 1.00 85.88 138 GLY A O 1
ATOM 1150 N N . THR A 1 139 ? -0.263 4.448 -8.692 1.00 92.00 139 THR A N 1
ATOM 1151 C CA . THR A 1 139 ? -1.112 3.990 -7.601 1.00 92.00 139 THR A CA 1
ATOM 1152 C C . THR A 1 139 ? -0.951 2.490 -7.373 1.00 92.00 139 THR A C 1
ATOM 1154 O O . THR A 1 139 ? -1.010 1.677 -8.300 1.00 92.00 139 THR A O 1
ATOM 1157 N N . ALA A 1 140 ? -0.770 2.122 -6.112 1.00 94.25 140 ALA A N 1
ATOM 1158 C CA . ALA A 1 140 ? -0.718 0.759 -5.619 1.00 94.25 140 ALA A CA 1
ATOM 1159 C C . ALA A 1 140 ? -1.723 0.563 -4.483 1.00 94.25 140 ALA A C 1
ATOM 1161 O O . ALA A 1 140 ? -2.039 1.490 -3.737 1.00 94.25 140 ALA A O 1
ATOM 1162 N N . LEU A 1 141 ? -2.200 -0.665 -4.345 1.00 96.75 141 LEU A N 1
ATOM 1163 C CA . LEU A 1 141 ? -3.104 -1.101 -3.298 1.00 96.75 141 LEU A CA 1
ATOM 1164 C C . LEU A 1 141 ? -2.361 -2.054 -2.370 1.00 96.75 141 LEU A C 1
ATOM 1166 O O . LEU A 1 141 ? -1.714 -2.984 -2.842 1.00 96.75 141 LEU A O 1
ATOM 1170 N N . TYR A 1 142 ? -2.509 -1.851 -1.068 1.00 97.56 142 TYR A N 1
ATOM 1171 C CA . TYR A 1 142 ? -2.127 -2.789 -0.021 1.00 97.56 142 TYR A CA 1
ATOM 1172 C C . TYR A 1 142 ? -3.375 -3.111 0.793 1.00 97.56 142 TYR A C 1
ATOM 1174 O O . TYR A 1 142 ? -4.039 -2.205 1.291 1.00 97.56 142 TYR A O 1
ATOM 1182 N N . GLN A 1 143 ? -3.702 -4.387 0.946 1.00 97.88 143 GLN A N 1
ATOM 1183 C CA . GLN A 1 143 ? -4.891 -4.837 1.651 1.00 97.88 143 GLN A CA 1
ATOM 1184 C C . GLN A 1 143 ? -4.545 -5.891 2.700 1.00 97.88 143 GLN A C 1
ATOM 1186 O O . GLN A 1 143 ? -3.794 -6.832 2.442 1.00 97.88 143 GLN A O 1
ATOM 1191 N N . THR A 1 144 ? -5.154 -5.758 3.873 1.00 97.06 144 THR A N 1
ATOM 1192 C CA . THR A 1 144 ? -5.141 -6.780 4.920 1.00 97.06 144 THR A CA 1
ATOM 1193 C C . THR A 1 144 ? -6.481 -6.814 5.651 1.00 97.06 144 THR A C 1
ATOM 1195 O O . THR A 1 144 ? -7.337 -5.944 5.467 1.00 97.06 144 THR A O 1
ATOM 1198 N N . GLU A 1 145 ? -6.682 -7.834 6.475 1.00 95.06 145 GLU A N 1
ATOM 1199 C CA . GLU A 1 145 ? -7.870 -7.987 7.304 1.00 95.06 145 GLU A CA 1
ATOM 1200 C C . GLU A 1 145 ? -7.452 -8.317 8.732 1.00 95.06 145 GLU A C 1
ATOM 1202 O O . GLU A 1 145 ? -6.537 -9.108 8.959 1.00 95.06 145 GLU A O 1
ATOM 1207 N N . VAL A 1 146 ? -8.122 -7.693 9.696 1.00 91.31 146 VAL A N 1
ATOM 1208 C CA . VAL A 1 146 ? -7.794 -7.821 11.116 1.00 91.31 146 VAL A CA 1
ATOM 1209 C C . VAL A 1 146 ? -9.022 -8.231 11.904 1.00 91.31 146 VAL A C 1
ATOM 1211 O O . VAL A 1 146 ? -10.134 -7.775 11.630 1.00 91.31 146 VAL A O 1
ATOM 1214 N N . GLU A 1 147 ? -8.825 -9.083 12.903 1.00 89.12 147 GLU A N 1
ATOM 1215 C CA . GLU A 1 147 ? -9.859 -9.350 13.894 1.00 89.12 147 GLU A CA 1
ATOM 1216 C C . GLU A 1 147 ? -9.849 -8.231 14.938 1.00 89.12 147 GLU A C 1
ATOM 1218 O O . GLU A 1 147 ? -8.826 -7.947 15.561 1.00 89.12 147 GLU A O 1
ATOM 1223 N N . ALA A 1 148 ? -10.993 -7.580 15.118 1.00 85.06 148 ALA A N 1
ATOM 1224 C CA . ALA A 1 148 ? -11.203 -6.549 16.119 1.00 85.06 148 ALA A CA 1
ATOM 1225 C C . ALA A 1 148 ? -12.390 -6.938 16.998 1.00 85.06 148 ALA A C 1
ATOM 1227 O O . ALA A 1 148 ? -13.384 -7.487 16.523 1.00 85.06 148 ALA A O 1
ATOM 1228 N N . ALA A 1 149 ? -12.313 -6.636 18.294 1.00 84.00 149 ALA A N 1
ATOM 1229 C CA . ALA A 1 149 ? -13.454 -6.838 19.175 1.00 84.00 149 ALA A CA 1
ATOM 1230 C C . ALA A 1 149 ? -14.650 -5.997 18.677 1.00 84.00 149 ALA A C 1
ATOM 1232 O O . ALA A 1 149 ? -14.495 -4.786 18.475 1.00 84.00 149 ALA A O 1
ATOM 1233 N N . PRO A 1 150 ? -15.846 -6.593 18.503 1.00 86.81 150 PRO A N 1
ATOM 1234 C CA . PRO A 1 150 ? -17.029 -5.848 18.096 1.00 86.81 150 PRO A CA 1
ATOM 1235 C C . PRO A 1 150 ? -17.298 -4.648 19.007 1.00 86.81 150 PRO A C 1
ATOM 1237 O O . PRO A 1 150 ? -17.061 -4.690 20.215 1.00 86.81 150 PRO A O 1
ATOM 1240 N N . ASN A 1 151 ? -17.827 -3.578 18.423 1.00 87.25 151 ASN A N 1
ATOM 1241 C CA . ASN A 1 151 ? -18.159 -2.307 19.064 1.00 87.25 151 ASN A CA 1
ATOM 1242 C C . ASN A 1 151 ? -16.980 -1.625 19.778 1.00 87.25 151 ASN A C 1
ATOM 1244 O O . ASN A 1 151 ? -17.187 -0.822 20.687 1.00 87.25 151 ASN A O 1
ATOM 1248 N N . THR A 1 152 ? -15.748 -1.907 19.353 1.00 84.25 152 THR A N 1
ATOM 1249 C CA . THR A 1 152 ? -14.543 -1.278 19.899 1.00 84.25 152 THR A CA 1
ATOM 1250 C C . THR A 1 152 ? -13.954 -0.309 18.879 1.00 84.25 152 THR A C 1
ATOM 1252 O O . THR A 1 152 ? -13.764 -0.665 17.718 1.00 84.25 152 THR A O 1
ATOM 1255 N N . ALA A 1 153 ? -13.686 0.927 19.307 1.00 88.81 153 ALA A N 1
ATOM 1256 C CA . ALA A 1 153 ? -12.923 1.885 18.511 1.00 88.81 153 ALA A CA 1
ATOM 1257 C C . ALA A 1 153 ? -11.436 1.512 18.525 1.00 88.81 153 ALA A C 1
ATOM 1259 O O . ALA A 1 153 ? -10.929 1.001 19.526 1.00 88.81 153 ALA A O 1
ATOM 1260 N N . ALA A 1 154 ? -10.731 1.813 17.442 1.00 90.56 154 ALA A N 1
ATOM 1261 C CA . ALA A 1 154 ? -9.301 1.567 17.329 1.00 90.56 154 ALA A CA 1
ATOM 1262 C C . ALA A 1 154 ? -8.579 2.776 16.729 1.00 90.56 154 ALA A C 1
ATOM 1264 O O . ALA A 1 154 ? -9.198 3.674 16.163 1.00 90.56 154 ALA A O 1
ATOM 1265 N N . ILE A 1 155 ? -7.256 2.782 16.857 1.00 92.56 155 ILE A N 1
ATOM 1266 C CA . ILE A 1 155 ? -6.375 3.735 16.182 1.00 92.56 155 ILE A CA 1
ATOM 1267 C C . ILE A 1 155 ? -5.404 2.909 15.346 1.00 92.56 155 ILE A C 1
ATOM 1269 O O . ILE A 1 155 ? -4.715 2.039 15.882 1.00 92.56 155 ILE A O 1
ATOM 1273 N N . LEU A 1 156 ? -5.359 3.165 14.040 1.00 94.31 156 LEU A N 1
ATOM 1274 C CA . LEU A 1 156 ? -4.294 2.661 13.179 1.00 94.31 156 LEU A CA 1
ATOM 1275 C C . LEU A 1 156 ? -3.138 3.650 13.226 1.00 94.31 156 LEU A C 1
ATOM 1277 O O . LEU A 1 156 ? -3.332 4.837 12.980 1.00 94.31 156 LEU A O 1
ATOM 1281 N N . HIS A 1 157 ? -1.941 3.157 13.521 1.00 94.06 157 HIS A N 1
ATOM 1282 C CA . HIS A 1 157 ? -0.732 3.968 13.558 1.00 94.06 157 HIS A CA 1
ATOM 1283 C C . HIS A 1 157 ? 0.199 3.556 12.417 1.00 94.06 157 HIS A C 1
ATOM 1285 O O . HIS A 1 157 ? 0.739 2.447 12.410 1.00 94.06 157 HIS A O 1
ATOM 1291 N N . PHE A 1 158 ? 0.419 4.465 11.471 1.00 93.88 158 PHE A N 1
ATOM 1292 C CA . PHE A 1 158 ? 1.348 4.281 10.363 1.00 93.88 158 PHE A CA 1
ATOM 1293 C C . PHE A 1 158 ? 2.658 4.985 10.689 1.00 93.88 158 PHE A C 1
ATOM 1295 O O . PHE A 1 158 ? 2.672 6.183 10.955 1.00 93.88 158 PHE A O 1
ATOM 1302 N N . ALA A 1 159 ? 3.774 4.253 10.656 1.00 89.75 159 ALA A N 1
ATOM 1303 C CA . ALA A 1 159 ? 5.082 4.844 10.931 1.00 89.75 159 ALA A CA 1
ATOM 1304 C C . ALA A 1 159 ? 5.537 5.809 9.822 1.00 89.75 159 ALA A C 1
ATOM 1306 O O . ALA A 1 159 ? 6.198 6.801 10.108 1.00 89.75 159 ALA A O 1
ATOM 1307 N N . ALA A 1 160 ? 5.188 5.513 8.572 1.00 87.81 160 ALA A N 1
ATOM 1308 C CA . ALA A 1 160 ? 5.359 6.391 7.422 1.00 87.81 160 ALA A CA 1
ATOM 1309 C C . ALA A 1 160 ? 4.557 5.833 6.241 1.00 87.81 160 ALA A C 1
ATOM 1311 O O . ALA A 1 160 ? 4.298 4.630 6.176 1.00 87.81 160 ALA A O 1
ATOM 1312 N N . CYS A 1 161 ? 4.224 6.690 5.280 1.00 87.88 161 CYS A N 1
ATOM 1313 C CA . CYS A 1 161 ? 3.746 6.258 3.976 1.00 87.88 161 CYS A CA 1
ATOM 1314 C C . CYS A 1 161 ? 4.173 7.276 2.915 1.00 87.88 161 CYS A C 1
ATOM 1316 O O . CYS A 1 161 ? 3.727 8.414 2.943 1.00 87.88 161 CYS A O 1
ATOM 1318 N N . THR A 1 162 ? 5.097 6.884 2.033 1.00 82.62 162 THR A N 1
ATOM 1319 C CA . THR A 1 162 ? 5.839 7.824 1.173 1.00 82.62 162 THR A CA 1
ATOM 1320 C C . THR A 1 162 ? 4.943 8.495 0.127 1.00 82.62 162 THR A C 1
ATOM 1322 O O . THR A 1 162 ? 4.135 7.829 -0.512 1.00 82.62 162 THR A O 1
ATOM 1325 N N . ASN A 1 163 ? 5.173 9.791 -0.112 1.00 85.25 163 ASN A N 1
ATOM 1326 C CA . ASN A 1 163 ? 4.434 10.666 -1.031 1.00 85.25 163 ASN A CA 1
ATOM 1327 C C . ASN A 1 163 ? 2.988 10.907 -0.592 1.00 85.25 163 ASN A C 1
ATOM 1329 O O . ASN A 1 163 ? 2.772 11.842 0.175 1.00 85.25 163 ASN A O 1
ATOM 1333 N N . ARG A 1 164 ? 2.018 10.106 -1.051 1.00 91.31 164 ARG A N 1
ATOM 1334 C CA . ARG A 1 164 ? 0.605 10.235 -0.670 1.00 91.31 164 ARG A CA 1
ATOM 1335 C C . ARG A 1 164 ? -0.042 8.874 -0.476 1.00 91.31 164 ARG A C 1
ATOM 1337 O O . ARG A 1 164 ? 0.161 7.969 -1.281 1.00 91.31 164 ARG A O 1
ATOM 1344 N N . CYS A 1 165 ? -0.867 8.754 0.558 1.00 93.88 165 CYS A N 1
ATOM 1345 C CA . CYS A 1 165 ? -1.559 7.528 0.899 1.00 93.88 165 CYS A CA 1
ATOM 1346 C C . CYS A 1 165 ? -2.971 7.800 1.402 1.00 93.88 165 CYS A C 1
ATOM 1348 O O . CYS A 1 165 ? -3.170 8.623 2.292 1.00 93.88 165 CYS A O 1
ATOM 1350 N N . LEU A 1 166 ? -3.947 7.067 0.876 1.00 96.94 166 LEU A N 1
ATOM 1351 C CA . LEU A 1 166 ? -5.315 7.075 1.377 1.00 96.94 166 LEU A CA 1
ATOM 1352 C C . LEU A 1 166 ? -5.564 5.788 2.156 1.00 96.94 166 LEU A C 1
ATOM 1354 O O . LEU A 1 166 ? -5.184 4.705 1.711 1.00 96.94 166 LEU A O 1
ATOM 1358 N N . VAL A 1 167 ? -6.220 5.898 3.308 1.00 97.88 167 VAL A N 1
ATOM 1359 C CA . VAL A 1 167 ? -6.555 4.749 4.155 1.00 97.88 167 VAL A CA 1
ATOM 1360 C C . VAL A 1 167 ? -8.060 4.576 4.179 1.00 97.88 167 VAL A C 1
ATOM 1362 O O . VAL A 1 167 ? -8.799 5.479 4.581 1.00 97.88 167 VAL A O 1
ATOM 1365 N N . ARG A 1 168 ? -8.504 3.394 3.758 1.00 97.69 168 ARG A N 1
ATOM 1366 C CA . ARG A 1 168 ? -9.893 2.967 3.828 1.00 97.69 168 ARG A CA 1
ATOM 1367 C C . ARG A 1 168 ? -10.052 1.793 4.778 1.00 97.69 168 ARG A C 1
ATOM 1369 O O . ARG A 1 168 ? -9.245 0.866 4.751 1.00 97.69 168 ARG A O 1
ATOM 1376 N N . VAL A 1 169 ? -11.113 1.815 5.576 1.00 96.75 169 VAL A N 1
ATOM 1377 C CA . VAL A 1 169 ? -11.509 0.683 6.422 1.00 96.75 169 VAL A CA 1
ATOM 1378 C C . VAL A 1 169 ? -12.955 0.335 6.110 1.00 96.75 169 VAL A C 1
ATOM 1380 O O . VAL A 1 169 ? -13.808 1.215 6.086 1.00 96.75 169 VAL A O 1
ATOM 1383 N N . ASP A 1 170 ? -13.207 -0.930 5.782 1.00 94.88 170 ASP A N 1
ATOM 1384 C CA . ASP A 1 170 ? -14.520 -1.443 5.355 1.00 94.88 170 ASP A CA 1
ATOM 1385 C C . ASP A 1 170 ? -15.150 -0.633 4.197 1.00 94.88 170 ASP A C 1
ATOM 1387 O O . ASP A 1 170 ? -16.364 -0.519 4.060 1.00 94.88 170 ASP A O 1
ATOM 1391 N N . GLY A 1 171 ? -14.297 -0.056 3.342 1.00 93.50 171 GLY A N 1
ATOM 1392 C CA . GLY A 1 171 ? -14.683 0.765 2.189 1.00 93.50 171 GLY A CA 1
ATOM 1393 C C . GLY A 1 171 ? -14.781 2.272 2.461 1.00 93.50 171 GLY A C 1
ATOM 1394 O O . GLY A 1 171 ? -14.712 3.058 1.509 1.00 93.50 171 GLY A O 1
ATOM 1395 N N . GLU A 1 172 ? -14.856 2.708 3.719 1.00 95.19 172 GLU A N 1
ATOM 1396 C CA . GLU A 1 172 ? -14.925 4.129 4.082 1.00 95.19 172 GLU A CA 1
ATOM 1397 C C . GLU A 1 172 ? -13.544 4.783 4.085 1.00 95.19 172 GLU A C 1
ATOM 1399 O O . GLU A 1 172 ? -12.589 4.210 4.599 1.00 95.19 172 GLU A O 1
ATOM 1404 N N . LEU A 1 173 ? -13.425 5.989 3.518 1.00 97.19 173 LEU A N 1
ATOM 1405 C CA . LEU A 1 173 ? -12.187 6.774 3.550 1.00 97.19 173 LEU A CA 1
ATOM 1406 C C . LEU A 1 173 ? -12.033 7.443 4.912 1.00 97.19 173 LEU A C 1
ATOM 1408 O O . LEU A 1 173 ? -12.839 8.300 5.262 1.00 97.19 173 LEU A O 1
ATOM 1412 N N . LEU A 1 174 ? -10.977 7.083 5.637 1.00 97.0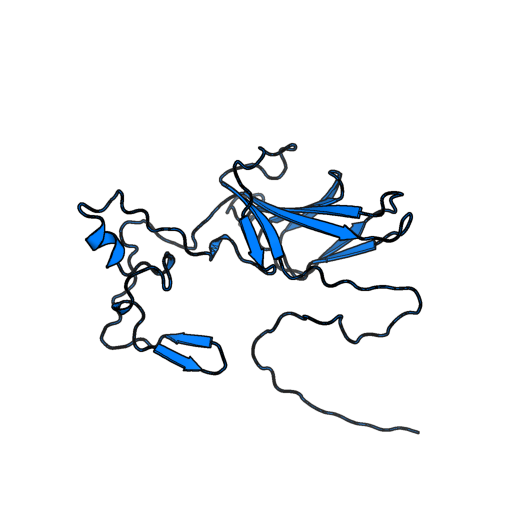0 174 LEU A N 1
ATOM 1413 C CA . LEU A 1 174 ? -10.706 7.608 6.975 1.00 97.00 174 LEU A CA 1
ATOM 1414 C C . LEU A 1 174 ? -9.511 8.566 7.007 1.00 97.00 174 LEU A C 1
ATOM 1416 O O . LEU A 1 174 ? -9.445 9.422 7.885 1.00 97.00 174 LEU A O 1
ATOM 1420 N N . ALA A 1 175 ? -8.579 8.458 6.055 1.00 96.00 175 ALA A N 1
ATOM 1421 C CA . ALA A 1 175 ? -7.444 9.374 5.960 1.00 96.00 175 ALA A CA 1
ATOM 1422 C C . ALA A 1 175 ? -6.949 9.573 4.523 1.00 96.00 175 ALA A C 1
ATOM 1424 O O . ALA A 1 175 ? -7.017 8.660 3.700 1.00 96.00 175 ALA A O 1
ATOM 1425 N N . ASP A 1 176 ? -6.397 10.760 4.271 1.00 95.19 176 ASP A N 1
ATOM 1426 C CA . ASP A 1 176 ? -5.617 11.143 3.091 1.00 95.19 176 ASP A CA 1
ATOM 1427 C C . ASP A 1 176 ? -4.361 11.851 3.607 1.00 95.19 176 ASP A C 1
ATOM 1429 O O . ASP A 1 176 ? -4.415 12.982 4.094 1.00 95.19 176 ASP A O 1
ATOM 1433 N N . HIS A 1 177 ? -3.253 11.122 3.627 1.00 92.19 177 HIS A N 1
ATOM 1434 C CA . HIS A 1 177 ? -1.995 11.556 4.211 1.00 92.19 177 HIS A CA 1
ATOM 1435 C C . HIS A 1 177 ? -0.959 11.787 3.117 1.00 92.19 177 HIS A C 1
ATOM 1437 O O . HIS A 1 177 ? -0.848 10.988 2.192 1.00 92.19 177 HIS A O 1
ATOM 1443 N N . ALA A 1 178 ? -0.149 12.834 3.258 1.00 87.44 178 ALA A N 1
ATOM 1444 C CA . ALA A 1 178 ? 1.020 13.051 2.422 1.00 87.44 178 ALA A CA 1
ATOM 1445 C C . ALA A 1 178 ? 2.239 13.400 3.280 1.00 87.44 178 ALA A C 1
ATOM 1447 O O . ALA A 1 178 ? 2.142 14.227 4.190 1.00 87.44 178 ALA A O 1
ATOM 1448 N N . GLY A 1 179 ? 3.387 12.794 2.975 1.00 78.75 179 GLY A N 1
ATOM 1449 C CA . GLY A 1 179 ? 4.648 13.038 3.678 1.00 78.75 179 GLY A CA 1
ATOM 1450 C C . GLY A 1 179 ? 5.382 11.772 4.115 1.00 78.75 179 GLY A C 1
ATOM 1451 O O . GLY A 1 179 ? 5.055 10.664 3.724 1.00 78.75 179 GLY A O 1
ATOM 1452 N N . LEU A 1 180 ? 6.438 11.945 4.909 1.00 81.69 180 LEU A N 1
ATOM 1453 C CA . LEU A 1 180 ? 7.245 10.845 5.465 1.00 81.69 180 LEU A CA 1
ATOM 1454 C C . LEU A 1 180 ? 7.081 10.712 6.986 1.00 81.69 180 LEU A C 1
ATOM 1456 O O . LEU A 1 180 ? 7.803 9.951 7.625 1.00 81.69 180 LEU A O 1
ATOM 1460 N N . SER A 1 181 ? 6.172 11.488 7.573 1.00 85.56 181 SER A N 1
ATOM 1461 C CA . SER A 1 181 ? 5.921 11.504 9.010 1.00 85.56 181 SER A CA 1
ATOM 1462 C C . SER A 1 181 ? 4.952 10.394 9.422 1.00 85.56 181 SER A C 1
ATOM 1464 O O . SER A 1 181 ? 4.046 10.072 8.651 1.00 85.56 181 SER A O 1
ATOM 1466 N N . PRO A 1 182 ? 5.064 9.878 10.656 1.00 91.69 182 PRO A N 1
ATOM 1467 C CA . PRO A 1 182 ? 4.025 9.040 11.230 1.00 91.69 182 PRO A CA 1
ATOM 1468 C C . PRO A 1 182 ? 2.671 9.753 11.262 1.00 91.69 182 PRO A C 1
ATOM 1470 O O . PRO A 1 182 ? 2.611 10.976 11.425 1.00 91.69 182 PRO A O 1
ATOM 1473 N N . PHE A 1 183 ? 1.589 8.989 11.144 1.00 93.69 183 PHE A N 1
ATOM 1474 C CA . PHE A 1 183 ? 0.229 9.500 11.284 1.00 93.69 183 PHE A CA 1
ATOM 1475 C C . PHE A 1 183 ? -0.711 8.439 11.855 1.00 93.69 183 PHE A C 1
ATOM 1477 O O . PHE A 1 183 ? -0.463 7.233 11.774 1.00 93.69 183 PHE A O 1
ATOM 1484 N N . GLU A 1 184 ? -1.804 8.917 12.437 1.00 94.94 184 GLU A N 1
ATOM 1485 C CA . GLU A 1 184 ? -2.819 8.097 13.086 1.00 94.94 184 GLU A CA 1
ATOM 1486 C C . GLU A 1 184 ? -4.149 8.215 12.344 1.00 94.94 184 GLU A C 1
ATOM 1488 O O . GLU A 1 184 ? -4.486 9.271 11.805 1.00 94.94 184 GLU A O 1
ATOM 1493 N N . VAL A 1 185 ? -4.903 7.120 12.317 1.00 95.56 185 VAL A N 1
ATOM 1494 C CA . VAL A 1 185 ? -6.236 7.053 11.718 1.00 95.56 185 VAL A CA 1
ATOM 1495 C C . VAL A 1 185 ? -7.195 6.471 12.743 1.00 95.56 185 VAL A C 1
ATOM 1497 O O . VAL A 1 185 ? -7.028 5.332 13.186 1.00 95.56 185 VAL A O 1
ATOM 1500 N N . GLU A 1 186 ? -8.201 7.252 13.124 1.00 94.75 186 GLU A N 1
ATOM 1501 C CA . GLU A 1 186 ? -9.266 6.784 14.005 1.00 94.75 186 GLU A CA 1
ATOM 1502 C C . GLU A 1 186 ? -10.194 5.833 13.248 1.00 94.75 186 GLU A C 1
ATOM 1504 O O . GLU A 1 186 ? -10.707 6.157 12.179 1.00 94.75 186 GLU A O 1
ATOM 1509 N N . VAL A 1 187 ? -10.428 4.654 13.821 1.00 93.44 187 VAL A N 1
ATOM 1510 C CA . VAL A 1 187 ? -11.345 3.647 13.291 1.00 93.44 187 VAL A CA 1
ATOM 1511 C C . VAL A 1 187 ? -12.534 3.542 14.230 1.00 93.44 187 VAL A C 1
ATOM 1513 O O . VAL A 1 187 ? -12.404 3.138 15.391 1.00 93.44 187 VAL A O 1
ATOM 1516 N N . LEU A 1 188 ? -13.710 3.894 13.714 1.00 90.69 188 LEU A N 1
ATOM 1517 C CA . LEU A 1 188 ? -14.941 3.870 14.491 1.00 90.69 188 LEU A CA 1
ATOM 1518 C C . LEU A 1 188 ? -15.337 2.434 14.888 1.00 90.69 188 LEU A C 1
ATOM 1520 O O . LEU A 1 188 ? -15.013 1.469 14.176 1.00 90.69 188 LEU A O 1
ATOM 1524 N N . PRO A 1 189 ? -16.056 2.279 16.017 1.00 89.62 189 PRO A N 1
ATOM 1525 C CA . PRO A 1 189 ? -16.645 1.007 16.412 1.00 89.62 189 PRO A CA 1
ATOM 1526 C C . PRO A 1 189 ? -17.498 0.406 15.295 1.00 89.62 189 PRO A C 1
ATOM 1528 O O . PRO A 1 189 ? -18.318 1.097 14.696 1.00 89.62 189 PRO A O 1
ATOM 1531 N N . SER A 1 190 ? -17.350 -0.895 15.067 1.00 88.81 190 SER A N 1
ATOM 1532 C CA . SER A 1 190 ? -18.212 -1.664 14.167 1.00 88.81 190 SER A CA 1
ATOM 1533 C C . SER A 1 190 ? -18.711 -2.912 14.878 1.00 88.81 190 SER A C 1
ATOM 1535 O O . SER A 1 190 ? -17.999 -3.483 15.701 1.00 88.81 190 SER A O 1
ATOM 1537 N N . VAL A 1 191 ? -19.927 -3.352 14.559 1.00 90.25 191 VAL A N 1
ATOM 1538 C CA . VAL A 1 191 ? -20.456 -4.646 15.020 1.00 90.25 191 VAL A CA 1
ATOM 1539 C C . VAL A 1 191 ? -19.719 -5.827 14.382 1.00 90.25 191 VAL A C 1
ATOM 1541 O O . VAL A 1 191 ? -19.787 -6.945 14.891 1.00 90.25 191 VAL A O 1
ATOM 1544 N N . GLU A 1 192 ? -19.018 -5.585 13.276 1.00 86.94 192 GLU A N 1
ATOM 1545 C CA . GLU A 1 192 ? -18.247 -6.594 12.565 1.00 86.94 192 GLU A CA 1
ATOM 1546 C C . GLU A 1 192 ? -16.936 -6.885 13.300 1.00 86.94 192 GLU A C 1
ATOM 1548 O O . GLU A 1 192 ? -16.157 -5.984 13.611 1.00 86.94 192 GLU A O 1
ATOM 1553 N N . GLY A 1 193 ? -16.691 -8.168 13.578 1.00 82.69 193 GLY A N 1
ATOM 1554 C CA . GLY A 1 193 ? -15.473 -8.622 14.254 1.00 82.69 193 GLY A CA 1
ATOM 1555 C C . GLY A 1 193 ? -14.250 -8.721 13.339 1.00 82.69 193 GLY A C 1
ATOM 1556 O O . GLY A 1 193 ? -13.140 -8.913 13.821 1.00 82.69 193 GLY A O 1
ATOM 1557 N N . ARG A 1 194 ? -14.435 -8.600 12.020 1.00 91.94 194 ARG A N 1
ATOM 1558 C CA . ARG A 1 194 ? -13.367 -8.621 11.016 1.00 91.94 194 ARG A CA 1
ATOM 1559 C C . ARG A 1 194 ? -13.414 -7.305 10.260 1.00 91.94 194 ARG A C 1
ATOM 1561 O O . ARG A 1 194 ? -14.457 -6.964 9.721 1.00 91.94 194 ARG A O 1
ATOM 1568 N N . ARG A 1 195 ? -12.302 -6.578 10.247 1.00 93.75 195 ARG A N 1
ATOM 1569 C CA . ARG A 1 195 ? -12.174 -5.262 9.614 1.00 93.75 195 ARG A CA 1
ATOM 1570 C C . ARG A 1 195 ? -11.236 -5.382 8.425 1.00 93.75 195 ARG A C 1
ATOM 1572 O O . ARG A 1 195 ? -10.147 -5.943 8.568 1.00 93.75 195 ARG A O 1
ATOM 1579 N N . ARG A 1 196 ? -11.626 -4.860 7.265 1.00 96.06 196 ARG A N 1
ATOM 1580 C CA . ARG A 1 196 ? -10.767 -4.821 6.075 1.00 96.06 196 ARG A CA 1
ATOM 1581 C C . ARG A 1 196 ? -10.078 -3.474 5.993 1.00 96.06 196 ARG A C 1
ATOM 1583 O O . ARG A 1 196 ? -10.745 -2.448 5.963 1.00 96.06 196 ARG A O 1
ATOM 1590 N N . ILE A 1 197 ? -8.755 -3.486 5.893 1.00 97.62 197 ILE A N 1
ATOM 1591 C CA . ILE A 1 197 ? -7.933 -2.287 5.742 1.00 97.62 197 ILE A CA 1
ATOM 1592 C C . ILE A 1 197 ? -7.392 -2.269 4.316 1.00 97.62 197 ILE A C 1
ATOM 1594 O O . ILE A 1 197 ? -6.772 -3.235 3.875 1.00 97.62 197 ILE A O 1
ATOM 1598 N N . LEU A 1 198 ? -7.614 -1.164 3.611 1.00 98.00 198 LEU A N 1
ATOM 1599 C CA . LEU A 1 198 ? -7.060 -0.890 2.291 1.00 98.00 198 LEU A CA 1
ATOM 1600 C C . LEU A 1 198 ? -6.245 0.401 2.359 1.00 98.00 198 LEU A C 1
ATOM 1602 O O . LEU A 1 198 ? -6.773 1.466 2.674 1.00 98.00 198 LEU A O 1
ATOM 1606 N N . VAL A 1 199 ? -4.964 0.310 2.031 1.00 97.50 199 VAL A N 1
ATOM 1607 C CA . VAL A 1 199 ? -4.063 1.450 1.882 1.00 97.50 199 VAL A CA 1
ATOM 1608 C C . VAL A 1 199 ? -3.789 1.642 0.398 1.00 97.50 199 VAL A C 1
ATOM 1610 O O . VAL A 1 199 ? -3.304 0.739 -0.281 1.00 97.50 199 VAL A O 1
ATOM 1613 N N . ILE A 1 200 ? -4.116 2.824 -0.106 1.00 97.06 200 ILE A N 1
ATOM 1614 C CA . ILE A 1 200 ? -3.898 3.232 -1.491 1.00 97.06 200 ILE A CA 1
ATOM 1615 C C . ILE A 1 200 ? -2.680 4.148 -1.481 1.00 97.06 200 ILE A C 1
ATOM 1617 O O . ILE A 1 200 ? -2.781 5.271 -0.997 1.00 97.06 200 ILE A O 1
ATOM 1621 N N . ALA A 1 201 ? -1.539 3.677 -1.972 1.00 94.75 201 ALA A N 1
ATOM 1622 C CA . ALA A 1 201 ? -0.303 4.452 -2.028 1.00 94.75 201 ALA A CA 1
ATOM 1623 C C . ALA A 1 201 ? -0.091 5.000 -3.442 1.00 94.75 201 ALA A C 1
ATOM 1625 O O . ALA A 1 201 ? -0.121 4.234 -4.402 1.00 94.75 201 ALA A O 1
ATOM 1626 N N . ASP A 1 202 ? 0.158 6.300 -3.573 1.00 91.75 202 ASP A N 1
ATOM 1627 C CA . ASP A 1 202 ? 0.494 6.949 -4.839 1.00 91.75 202 ASP A CA 1
ATOM 1628 C C . ASP A 1 202 ? 1.860 7.625 -4.729 1.00 91.75 202 ASP A C 1
ATOM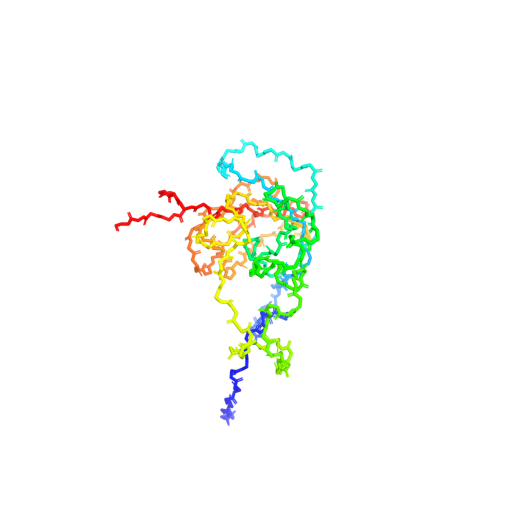 1630 O O . ASP A 1 202 ? 2.067 8.571 -3.965 1.00 91.75 202 ASP A O 1
ATOM 1634 N N . ASN A 1 203 ? 2.806 7.123 -5.520 1.00 87.19 203 ASN A N 1
ATOM 1635 C CA . ASN A 1 203 ? 4.161 7.655 -5.578 1.00 87.19 203 ASN A CA 1
ATOM 1636 C C . ASN A 1 203 ? 4.439 8.457 -6.860 1.00 87.19 203 ASN A C 1
ATOM 1638 O O . ASN A 1 203 ? 5.606 8.672 -7.205 1.00 87.19 203 ASN A O 1
ATOM 1642 N N . SER A 1 204 ? 3.394 8.886 -7.572 1.00 81.06 204 SER A N 1
ATOM 1643 C CA . SER A 1 204 ? 3.518 9.827 -8.685 1.00 81.06 204 SER A CA 1
ATOM 1644 C C . SER A 1 204 ? 4.244 11.097 -8.233 1.00 81.06 204 SER A C 1
ATOM 1646 O O . SER A 1 204 ? 4.172 11.470 -7.067 1.00 81.06 204 SER A O 1
ATOM 1648 N N . PHE A 1 205 ? 4.940 11.788 -9.135 1.00 69.81 205 PHE A N 1
ATOM 1649 C CA . PHE A 1 205 ? 5.501 13.119 -8.871 1.00 69.81 205 PHE A CA 1
ATOM 1650 C C . PHE A 1 205 ? 4.631 14.154 -9.577 1.00 69.81 205 PHE A C 1
ATOM 1652 O O . PHE A 1 205 ? 4.843 14.464 -10.748 1.00 69.81 205 PHE A O 1
ATOM 1659 N N . ASN A 1 206 ? 3.603 14.638 -8.886 1.00 67.38 206 ASN A N 1
ATOM 1660 C CA . ASN A 1 206 ? 2.687 15.651 -9.395 1.00 67.38 206 ASN A CA 1
ATOM 1661 C C . ASN A 1 206 ? 2.382 16.694 -8.306 1.00 67.38 206 ASN A C 1
ATOM 1663 O O . ASN A 1 206 ? 2.814 16.566 -7.164 1.00 67.38 206 ASN A O 1
ATOM 1667 N N . MET A 1 207 ? 1.625 17.735 -8.655 1.00 62.34 207 MET A N 1
ATOM 1668 C CA . MET A 1 207 ? 1.269 18.826 -7.734 1.00 62.34 207 MET A CA 1
ATOM 1669 C C . MET A 1 207 ? 0.516 18.373 -6.474 1.00 62.34 207 MET A C 1
ATOM 1671 O O . MET A 1 207 ? 0.499 19.104 -5.488 1.00 62.34 207 MET A O 1
ATOM 1675 N N . THR A 1 208 ? -0.098 17.191 -6.496 1.00 61.97 208 THR A N 1
ATOM 1676 C CA . THR A 1 208 ? -0.872 16.627 -5.386 1.00 61.97 208 THR A CA 1
ATOM 1677 C C . THR A 1 208 ? -0.011 15.774 -4.457 1.00 61.97 208 THR A C 1
ATOM 1679 O O . THR A 1 208 ? -0.178 15.832 -3.245 1.00 61.97 208 THR A O 1
ATOM 1682 N N . THR A 1 209 ? 0.914 14.989 -5.005 1.00 55.44 209 THR A N 1
ATOM 1683 C CA . THR A 1 209 ? 1.777 14.063 -4.251 1.00 55.44 209 THR A CA 1
ATOM 1684 C C . THR A 1 209 ? 3.130 14.658 -3.867 1.00 55.44 209 THR A C 1
ATOM 1686 O O . THR A 1 209 ? 3.766 14.191 -2.926 1.00 55.44 209 THR A O 1
ATOM 1689 N N . HIS A 1 210 ? 3.588 15.672 -4.602 1.00 57.78 210 HIS A N 1
ATOM 1690 C CA . HIS A 1 210 ? 4.856 16.357 -4.390 1.00 57.78 210 HIS A CA 1
ATOM 1691 C C . HIS A 1 210 ? 4.758 17.814 -4.885 1.00 57.78 210 HIS A C 1
ATOM 1693 O O . HIS A 1 210 ? 5.269 18.139 -5.964 1.00 57.78 210 HIS A O 1
ATOM 1699 N N . PRO A 1 211 ? 4.106 18.722 -4.133 1.00 51.62 211 PRO A N 1
ATOM 1700 C CA . PRO A 1 211 ? 4.035 20.127 -4.513 1.00 51.62 211 PRO A CA 1
ATOM 1701 C C . PRO A 1 211 ? 5.446 20.728 -4.516 1.00 51.62 211 PRO A C 1
ATOM 1703 O O . PRO A 1 211 ? 6.035 20.974 -3.467 1.00 51.62 211 PRO A O 1
ATOM 1706 N N . ALA A 1 212 ? 6.015 20.930 -5.705 1.00 40.91 212 ALA A N 1
ATOM 1707 C CA . ALA A 1 212 ? 7.211 21.743 -5.861 1.00 40.91 212 ALA A CA 1
ATOM 1708 C C . ALA A 1 212 ? 6.810 23.199 -5.596 1.00 40.91 212 ALA A C 1
ATOM 1710 O O . ALA A 1 212 ? 6.085 23.797 -6.390 1.00 40.91 212 ALA A O 1
ATOM 1711 N N . THR A 1 213 ? 7.214 23.724 -4.443 1.00 39.56 213 THR A N 1
ATOM 1712 C CA . THR A 1 213 ? 7.246 25.168 -4.178 1.00 39.56 213 THR A CA 1
ATOM 1713 C C . THR A 1 213 ? 8.400 25.819 -4.914 1.00 39.56 213 THR A C 1
ATOM 1715 O O . THR A 1 213 ? 9.502 25.223 -4.866 1.00 39.56 213 THR A O 1
#